Protein AF-A0A943FYH5-F1 (afdb_monomer)

Secondary structure (DSSP, 8-state):
---PPP--TT-HHHHHHHHBPPPPHHHHHHHHHHHHH--TT--HHHHHHHHTB-SS---S-HHHHHHHHHHHHHHHTTTEEEEEETTTEEEEEESGGG--SEEEEEEE---HHHHHHHHHHHHHHHHHTT--EEEEEE-TTS-SBS--EEEEEETTTHHHHHHHHHHHHHH-GGGGTT----TT--EE-SSTTEEEEE--TTS-HHHHHHHHHHHHHHHHHHHHT--SSS-----TTTHHHHHHHHHHHHHHHHHHTT--BBTTS-B---S-TT--EEEEETTTTEEEEEEEETTEEEEEEE-SSHHHHHHHHHTSSS---S--TTEEEEEE-HHHHHHHHHHHH-TTS------

pLDDT: mean 86.38, std 12.03, range [37.59, 98.56]

Nearest PDB structures (foldseek):
  4rsx-assembly1_A  TM=6.922E-01  e=3.316E-05  Pseudomonas syringae pv. tomato str. DC3000
  4rsw-assembly1_B  TM=6.640E-01  e=1.164E-05  Pseudomonas syringae pv. syringae
  9dk3-assembly1_B  TM=6.701E-01  e=3.495E-05  Streptomyces rochei
  9dk1-assembly1_B  TM=6.985E-01  e=1.050E-04  Streptomyces rochei
  9dk2-assembly1_B  TM=6.302E-01  e=5.050E-04  Streptomyces rochei

Foldseek 3Di:
DAAQDAPDPPCPVVVLVVQFDDWDLVLLLVLLVLLLVDQPPDDLVNSLCVLFPDPADLPDCQVLVVVLVVCCCVPPVVAWDWDDPPQWKIKIFGLQVPADPFWKKKAAQFRNNLLSVLVSLLCVLCSVVSHGWMKMATHSRHDRGRRGIMITGHPVCVVVSLVSSQVSCVVCVVRRPPQDDRSLQGADDPRPRMGMWTDDPPDDSSSLLSVLSNVLSLLLCLLVVQQDSDRPPQDPVCVVVSSVSSSHSSVNSCLLSQTTAGPVRHTRDQPNPQVWDWDAHSNQSWIKTWGADQQGIKIKIAHSDPQSNVQCSNQVNHHDPDDGPRIDIDGDGNVRVVQVVCCVVCVPDRDDDDD

Radius of gyration: 23.04 Å; Cα contacts (8 Å, |Δi|>4): 591; chains: 1; bounding box: 68×45×64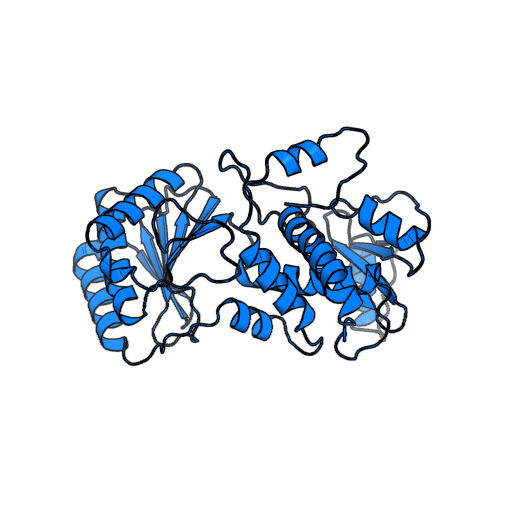 Å

Structure (mmCIF, N/CA/C/O backbone):
data_AF-A0A943FYH5-F1
#
_entry.id   AF-A0A943FYH5-F1
#
loop_
_atom_site.group_PDB
_atom_site.id
_atom_site.type_symbol
_atom_site.label_atom_id
_atom_site.label_alt_id
_atom_site.label_comp_id
_atom_site.label_asym_id
_atom_site.label_entity_id
_atom_site.label_seq_id
_atom_site.pdbx_PDB_ins_code
_atom_site.Cartn_x
_atom_site.Cartn_y
_atom_site.Cartn_z
_atom_site.occupancy
_atom_site.B_iso_or_equiv
_atom_site.auth_seq_id
_atom_site.auth_comp_id
_atom_site.auth_asym_id
_atom_site.auth_atom_id
_atom_site.pdbx_PDB_model_num
ATOM 1 N N . MET A 1 1 ? -9.337 -8.030 -14.926 1.00 51.09 1 MET A N 1
ATOM 2 C CA . MET A 1 1 ? -7.936 -7.756 -14.559 1.00 51.09 1 MET A CA 1
ATOM 3 C C . MET A 1 1 ? -7.023 -8.301 -15.637 1.00 51.09 1 MET A C 1
ATOM 5 O O . MET A 1 1 ? -6.878 -9.515 -15.767 1.00 51.09 1 MET A O 1
ATOM 9 N N . GLU A 1 2 ? -6.465 -7.399 -16.430 1.00 55.25 2 GLU A N 1
ATOM 10 C CA . GLU A 1 2 ? -5.388 -7.725 -17.353 1.00 55.25 2 GLU A CA 1
ATOM 11 C C . GLU A 1 2 ? -4.072 -7.622 -16.581 1.00 55.25 2 GLU A C 1
ATOM 13 O O . GLU A 1 2 ? -3.813 -6.649 -15.887 1.00 55.25 2 GLU A O 1
ATOM 18 N N . ILE A 1 3 ? -3.286 -8.688 -16.613 1.00 59.47 3 ILE A N 1
ATOM 19 C CA . ILE A 1 3 ? -1.941 -8.770 -16.046 1.00 59.47 3 ILE A CA 1
ATOM 20 C C . ILE A 1 3 ? -1.068 -9.240 -17.210 1.00 59.47 3 ILE A C 1
ATOM 22 O O . ILE A 1 3 ? -1.532 -10.069 -18.006 1.00 59.47 3 ILE A O 1
ATOM 26 N N . PHE A 1 4 ? 0.165 -8.738 -17.338 1.00 63.22 4 PHE A N 1
ATOM 27 C CA . PHE A 1 4 ? 1.054 -9.178 -18.413 1.00 63.22 4 PHE A CA 1
ATOM 28 C C . PHE A 1 4 ? 1.180 -10.698 -18.381 1.00 63.22 4 PHE A C 1
ATOM 30 O O . PHE A 1 4 ? 1.564 -11.278 -17.362 1.00 63.22 4 PHE A O 1
ATOM 37 N N . ARG A 1 5 ? 0.812 -11.348 -19.487 1.00 54.81 5 ARG A N 1
ATOM 38 C CA . ARG A 1 5 ? 0.916 -12.800 -19.608 1.00 54.81 5 ARG A CA 1
ATOM 39 C C . ARG A 1 5 ? 2.387 -13.163 -19.729 1.00 54.81 5 ARG A C 1
ATOM 41 O O . ARG A 1 5 ? 3.088 -12.616 -20.572 1.00 54.81 5 ARG A O 1
ATOM 48 N N . MET A 1 6 ? 2.840 -14.112 -18.915 1.00 49.19 6 MET A N 1
ATOM 49 C CA . MET A 1 6 ? 4.110 -14.770 -19.194 1.00 49.19 6 MET A CA 1
ATOM 50 C C . MET A 1 6 ? 3.890 -15.930 -20.154 1.00 49.19 6 MET A C 1
ATOM 52 O O . MET A 1 6 ? 3.104 -16.843 -19.868 1.00 49.19 6 MET A O 1
ATOM 56 N N . ASP A 1 7 ? 4.727 -15.990 -21.179 1.00 44.25 7 ASP A N 1
ATOM 57 C CA . ASP A 1 7 ? 5.070 -17.249 -21.830 1.00 44.25 7 ASP A CA 1
ATOM 58 C C . ASP A 1 7 ? 6.044 -18.019 -20.926 1.00 44.25 7 ASP A C 1
ATOM 60 O O . ASP A 1 7 ? 7.258 -18.031 -21.128 1.00 44.25 7 ASP A O 1
ATOM 64 N N . THR A 1 8 ? 5.520 -18.644 -19.865 1.00 42.22 8 THR A N 1
ATOM 65 C CA . THR A 1 8 ? 6.298 -19.642 -19.114 1.00 42.22 8 THR A CA 1
ATOM 66 C C . THR A 1 8 ? 6.115 -21.022 -19.744 1.00 42.22 8 THR A C 1
ATOM 68 O O . THR A 1 8 ? 4.971 -21.442 -19.926 1.00 42.22 8 THR A O 1
ATOM 71 N N . PRO A 1 9 ? 7.197 -21.791 -19.978 1.00 37.59 9 PRO A N 1
ATOM 72 C CA . PRO A 1 9 ? 7.109 -23.159 -20.498 1.00 37.59 9 PRO A CA 1
ATOM 73 C C . PRO A 1 9 ? 6.256 -24.122 -19.649 1.00 37.59 9 PRO A C 1
ATOM 75 O O . PRO A 1 9 ? 5.825 -25.149 -20.156 1.00 37.59 9 PRO A O 1
ATOM 78 N N . ASN A 1 10 ? 5.989 -23.792 -18.374 1.00 39.59 10 ASN A N 1
ATOM 79 C CA . ASN A 1 10 ? 5.358 -24.696 -17.403 1.00 39.59 10 ASN A CA 1
ATOM 80 C C . ASN A 1 10 ? 3.991 -24.223 -16.855 1.00 39.59 10 ASN A C 1
ATOM 82 O O . ASN A 1 10 ? 3.436 -24.878 -15.978 1.00 39.59 10 ASN A O 1
ATOM 86 N N . GLY A 1 11 ? 3.428 -23.098 -17.317 1.00 50.72 11 GLY A N 1
ATOM 87 C CA . GLY A 1 11 ? 2.060 -22.660 -16.966 1.00 50.72 11 GLY A CA 1
ATOM 88 C C . GLY A 1 11 ? 1.797 -22.234 -15.505 1.00 50.72 11 GLY A C 1
ATOM 89 O O . GLY A 1 11 ? 0.727 -21.701 -15.211 1.00 50.72 11 GLY A O 1
ATOM 90 N N . THR A 1 12 ? 2.751 -22.402 -14.585 1.00 52.38 12 THR A N 1
ATOM 91 C CA . THR A 1 12 ? 2.588 -22.147 -13.139 1.00 52.38 12 THR A CA 1
ATOM 92 C C . THR A 1 12 ? 2.275 -20.681 -12.808 1.00 52.38 12 THR A C 1
ATOM 94 O O . THR A 1 12 ? 1.451 -20.406 -11.939 1.00 52.38 12 THR A O 1
ATOM 97 N N . PHE A 1 13 ? 2.870 -19.729 -13.535 1.00 58.06 13 PHE A N 1
ATOM 98 C CA . PHE A 1 13 ? 2.625 -18.292 -13.337 1.00 58.06 13 PHE A CA 1
ATOM 99 C C . PHE A 1 13 ? 1.227 -17.860 -13.794 1.00 58.06 13 PHE A C 1
ATOM 101 O O . PHE A 1 13 ? 0.558 -17.084 -13.115 1.00 58.06 13 PHE A O 1
ATOM 108 N N . ASN A 1 14 ? 0.744 -18.430 -14.900 1.00 61.03 14 ASN A N 1
ATOM 109 C CA . ASN A 1 14 ? -0.611 -18.178 -15.391 1.00 61.03 14 ASN A CA 1
ATOM 110 C C . ASN A 1 14 ? -1.674 -18.712 -14.414 1.00 61.03 14 ASN A C 1
ATOM 112 O O . ASN A 1 14 ? -2.753 -18.130 -14.303 1.00 61.03 14 ASN A O 1
ATOM 116 N N . ASN A 1 15 ? -1.362 -19.767 -13.654 1.00 62.25 15 ASN A N 1
ATOM 117 C CA . ASN A 1 15 ? -2.221 -20.243 -12.569 1.00 62.25 15 ASN A CA 1
ATOM 118 C C . ASN A 1 15 ? -2.217 -19.286 -11.370 1.00 62.25 15 ASN A C 1
ATOM 120 O O . ASN A 1 15 ? -3.290 -18.975 -10.860 1.00 62.25 15 ASN A O 1
ATOM 124 N N . ALA A 1 16 ? -1.057 -18.756 -10.971 1.00 63.38 16 ALA A N 1
ATOM 125 C CA . ALA A 1 16 ? -0.972 -17.783 -9.881 1.00 63.38 16 ALA A CA 1
ATOM 126 C C . ALA A 1 16 ? -1.776 -16.501 -10.180 1.00 63.38 16 ALA A C 1
ATOM 128 O O . ALA A 1 16 ? -2.531 -16.048 -9.327 1.00 63.38 16 ALA A O 1
ATOM 129 N N . ILE A 1 17 ? -1.728 -15.994 -11.419 1.00 69.06 17 ILE A N 1
ATOM 130 C CA . ILE A 1 17 ? -2.555 -14.858 -11.872 1.00 69.06 17 ILE A CA 1
ATOM 131 C C . ILE A 1 17 ? -4.057 -15.175 -11.776 1.00 69.06 17 ILE A C 1
ATOM 133 O O . ILE A 1 17 ? -4.852 -14.344 -11.345 1.00 69.06 17 ILE A O 1
ATOM 137 N N . ARG A 1 18 ? -4.473 -16.394 -12.148 1.00 74.44 18 ARG A N 1
ATOM 138 C CA . ARG A 1 18 ? -5.881 -16.830 -12.046 1.00 74.44 18 ARG A CA 1
ATOM 139 C C . ARG A 1 18 ? -6.354 -16.993 -10.603 1.00 74.44 18 ARG A C 1
ATOM 141 O O . ARG A 1 18 ? -7.561 -16.913 -10.351 1.00 74.44 18 ARG A O 1
ATOM 148 N N . MET A 1 19 ? -5.427 -17.249 -9.687 1.00 79.06 19 MET A N 1
ATOM 149 C CA . MET A 1 19 ? -5.689 -17.357 -8.257 1.00 79.06 19 MET A CA 1
ATOM 150 C C . MET A 1 19 ? -5.765 -15.994 -7.575 1.00 79.06 19 MET A C 1
ATOM 152 O O . MET A 1 19 ? -6.320 -15.937 -6.486 1.00 79.06 19 MET A O 1
ATOM 156 N N . THR A 1 20 ? -5.290 -14.913 -8.197 1.00 85.38 20 THR A N 1
ATOM 157 C CA . THR A 1 20 ? -5.363 -13.560 -7.637 1.00 85.38 20 THR A CA 1
ATOM 158 C C . THR A 1 20 ? -6.806 -13.109 -7.437 1.00 85.38 20 THR A C 1
ATOM 160 O O . THR A 1 20 ? -7.668 -13.270 -8.311 1.00 85.38 20 THR A O 1
ATOM 163 N N . LYS A 1 21 ? -7.074 -12.548 -6.260 1.00 89.19 21 LYS A N 1
ATOM 164 C CA . LYS A 1 21 ? -8.333 -11.887 -5.938 1.00 89.19 21 LYS A CA 1
ATOM 165 C C . LYS A 1 21 ? -8.501 -10.659 -6.849 1.00 89.19 21 LYS A C 1
ATOM 167 O O . LYS A 1 21 ? -7.537 -9.924 -7.054 1.00 89.19 21 LYS A O 1
ATOM 172 N N . PRO A 1 22 ? -9.686 -10.438 -7.444 1.00 87.31 22 PRO A N 1
ATOM 173 C CA . PRO A 1 22 ? -9.915 -9.265 -8.280 1.00 87.31 22 PRO A CA 1
ATOM 174 C C . PRO A 1 22 ? -9.670 -7.958 -7.519 1.00 87.31 22 PRO A C 1
ATOM 176 O O . PRO A 1 22 ? -9.990 -7.865 -6.337 1.00 87.31 22 PRO A O 1
ATOM 179 N N . ILE A 1 23 ? -9.130 -6.961 -8.217 1.00 88.56 23 ILE A N 1
ATOM 180 C CA . ILE A 1 23 ? -8.949 -5.593 -7.725 1.00 88.56 23 ILE A CA 1
ATOM 181 C C . ILE A 1 23 ? -10.038 -4.735 -8.362 1.00 88.56 23 ILE A C 1
ATOM 183 O O . ILE A 1 23 ? -10.421 -4.981 -9.505 1.00 88.56 23 ILE A O 1
ATOM 187 N N . ASP A 1 24 ? -10.519 -3.745 -7.622 1.00 88.31 24 ASP A N 1
ATOM 188 C CA . ASP A 1 24 ? -11.432 -2.729 -8.132 1.00 88.31 24 ASP A CA 1
ATOM 189 C C . ASP A 1 24 ? -10.763 -1.916 -9.257 1.00 88.31 24 ASP A C 1
ATOM 191 O O . ASP A 1 24 ? -9.760 -1.230 -9.040 1.00 88.31 24 ASP A O 1
ATOM 195 N N . ASP A 1 25 ? -11.323 -1.985 -10.468 1.00 86.38 25 ASP A N 1
ATOM 196 C CA . ASP A 1 25 ? -10.796 -1.285 -11.645 1.00 86.38 25 ASP A CA 1
ATOM 197 C C . ASP A 1 25 ? -10.755 0.242 -11.445 1.00 86.38 25 ASP A C 1
ATOM 199 O O . ASP A 1 25 ? -9.908 0.916 -12.039 1.00 86.38 25 ASP A O 1
ATOM 203 N N . SER A 1 26 ? -11.618 0.802 -10.588 1.00 89.88 26 SER A N 1
ATOM 204 C CA . SER A 1 26 ? -11.615 2.236 -10.281 1.00 89.88 26 SER A CA 1
ATOM 205 C C . SER A 1 26 ? -10.367 2.664 -9.504 1.00 89.88 26 SER A C 1
ATOM 207 O O . SER A 1 26 ? -9.867 3.767 -9.727 1.00 89.88 26 SER A O 1
ATOM 209 N N . LEU A 1 27 ? -9.816 1.793 -8.649 1.00 90.62 27 LEU A N 1
ATOM 210 C CA . LEU A 1 27 ? -8.548 2.048 -7.962 1.00 90.62 27 LEU A CA 1
ATOM 211 C C . LEU A 1 27 ? -7.374 2.006 -8.934 1.00 90.62 27 LEU A C 1
ATOM 213 O O . LEU A 1 27 ? -6.481 2.846 -8.863 1.00 90.62 27 LEU A O 1
ATOM 217 N N . ILE A 1 28 ? -7.385 1.044 -9.861 1.00 91.44 28 ILE A N 1
ATOM 218 C CA . ILE A 1 28 ? -6.343 0.934 -10.885 1.00 91.44 28 ILE A CA 1
ATOM 219 C C . ILE A 1 28 ? -6.357 2.161 -11.796 1.00 91.44 28 ILE A C 1
ATOM 221 O O . ILE A 1 28 ? -5.296 2.683 -12.132 1.00 91.44 28 ILE A O 1
ATOM 225 N N . LEU A 1 29 ? -7.542 2.660 -12.155 1.00 89.81 29 LEU A N 1
ATOM 226 C CA . LEU A 1 29 ? -7.669 3.881 -12.944 1.00 89.81 29 LEU A CA 1
ATOM 227 C C . LEU A 1 29 ? -7.138 5.110 -12.195 1.00 89.81 29 LEU A C 1
ATOM 229 O O . LEU A 1 29 ? -6.400 5.892 -12.786 1.00 89.81 29 LEU A O 1
ATOM 233 N N . GLN A 1 30 ? -7.458 5.259 -10.907 1.00 90.94 30 GLN A N 1
ATOM 234 C CA . GLN A 1 30 ? -6.922 6.349 -10.083 1.00 90.94 30 GLN A CA 1
ATOM 235 C C . GLN A 1 30 ? -5.393 6.275 -9.967 1.00 90.94 30 GLN A C 1
ATOM 237 O O . GLN A 1 30 ? -4.715 7.289 -10.108 1.00 90.94 30 GLN A O 1
ATOM 242 N N . ALA A 1 31 ? -4.835 5.075 -9.789 1.00 92.12 31 ALA A N 1
ATOM 243 C CA . ALA A 1 31 ? -3.389 4.876 -9.756 1.00 92.12 31 ALA A CA 1
ATOM 244 C C . ALA A 1 31 ? -2.728 5.175 -11.109 1.00 92.12 31 ALA A C 1
ATOM 246 O O . ALA A 1 31 ? -1.635 5.733 -11.144 1.00 92.12 31 ALA A O 1
ATOM 247 N N . ALA A 1 32 ? -3.394 4.854 -12.222 1.00 90.62 32 ALA A N 1
ATOM 248 C CA . ALA A 1 32 ? -2.931 5.200 -13.563 1.00 90.62 32 ALA A CA 1
ATOM 249 C C . ALA A 1 32 ? -2.940 6.716 -13.802 1.00 90.62 32 ALA A C 1
ATOM 251 O O . ALA A 1 32 ? -1.982 7.252 -14.351 1.00 90.62 32 ALA A O 1
ATOM 252 N N . GLN A 1 33 ? -3.997 7.409 -13.368 1.00 89.00 33 GLN A N 1
ATOM 253 C CA . GLN A 1 33 ? -4.079 8.871 -13.423 1.00 89.00 33 GLN A CA 1
ATOM 254 C C . GLN A 1 33 ? -2.948 9.505 -12.615 1.00 89.00 33 GLN A C 1
ATOM 256 O O . GLN A 1 33 ? -2.182 10.289 -13.167 1.00 89.00 33 GLN A O 1
ATOM 261 N N . LEU A 1 34 ? -2.771 9.070 -11.366 1.00 88.94 34 LEU A N 1
ATOM 262 C CA . LEU A 1 34 ? -1.688 9.538 -10.508 1.00 88.94 34 LEU A CA 1
ATOM 263 C C . LEU A 1 34 ? -0.305 9.264 -11.119 1.00 88.94 34 LEU A C 1
ATOM 265 O O . LEU A 1 34 ? 0.576 10.113 -11.050 1.00 88.94 34 LEU A O 1
ATOM 269 N N . ALA A 1 35 ? -0.110 8.106 -11.757 1.00 88.69 35 ALA A N 1
ATOM 270 C CA . ALA A 1 35 ? 1.140 7.775 -12.437 1.00 88.69 35 ALA A CA 1
ATOM 271 C C . ALA A 1 35 ? 1.414 8.671 -13.657 1.00 88.69 35 ALA A C 1
ATOM 273 O O . ALA A 1 35 ? 2.570 8.972 -13.924 1.00 88.69 35 ALA A O 1
ATOM 274 N N . PHE A 1 36 ? 0.391 9.106 -14.398 1.00 84.81 36 PHE A N 1
ATOM 275 C CA . PHE A 1 36 ? 0.570 10.050 -15.509 1.00 84.81 36 PHE A CA 1
ATOM 276 C C . PHE A 1 36 ? 0.732 11.501 -15.049 1.00 84.81 36 PHE A C 1
ATOM 278 O O . PHE A 1 36 ? 1.409 12.281 -15.716 1.00 84.81 36 PHE A O 1
ATOM 285 N N . GLU A 1 37 ? 0.137 11.859 -13.914 1.00 81.50 37 GLU A N 1
ATOM 286 C CA . GLU A 1 37 ? 0.328 13.155 -13.256 1.00 81.50 37 GLU A CA 1
ATOM 287 C C . GLU A 1 37 ? 1.659 13.236 -12.492 1.00 81.50 37 GLU A C 1
ATOM 289 O O . GLU A 1 37 ? 2.090 14.330 -12.120 1.00 81.50 37 GLU A O 1
ATOM 294 N N . TYR A 1 38 ? 2.333 12.097 -12.288 1.00 73.75 38 TYR A N 1
ATOM 295 C CA . TYR A 1 38 ? 3.634 12.017 -11.640 1.00 73.75 38 TYR A CA 1
ATOM 296 C C . TYR A 1 38 ? 4.675 12.828 -12.420 1.00 73.75 38 TYR A C 1
ATOM 298 O O . TYR A 1 38 ? 5.211 12.407 -13.446 1.00 73.75 38 TYR A O 1
ATOM 306 N N . ASN A 1 39 ? 4.993 14.009 -11.895 1.00 66.44 39 ASN A N 1
ATOM 307 C CA . ASN A 1 39 ? 6.211 14.718 -12.245 1.00 66.44 39 ASN A CA 1
ATOM 308 C C . ASN A 1 39 ? 7.417 13.967 -11.651 1.00 66.44 39 ASN A C 1
ATOM 310 O O . ASN A 1 39 ? 7.412 13.590 -10.484 1.00 66.44 39 ASN A O 1
ATOM 314 N N . ILE A 1 40 ? 8.473 13.790 -12.437 1.00 63.56 40 ILE A N 1
ATOM 315 C CA . ILE A 1 40 ? 9.739 13.171 -12.018 1.00 63.56 40 ILE A CA 1
ATOM 316 C C . ILE A 1 40 ? 10.426 13.893 -10.845 1.00 63.56 40 ILE A C 1
ATOM 318 O O . ILE A 1 40 ? 11.272 13.301 -10.177 1.00 63.56 40 ILE A O 1
ATOM 322 N N . ASP A 1 41 ? 10.026 15.137 -10.573 1.00 61.22 41 ASP A N 1
ATOM 323 C CA . ASP A 1 41 ? 10.463 15.913 -9.410 1.00 61.22 41 ASP A CA 1
ATOM 324 C C . ASP A 1 41 ? 9.715 15.562 -8.110 1.00 61.22 41 ASP A C 1
ATOM 326 O O . ASP A 1 41 ? 10.138 15.997 -7.039 1.00 61.22 41 ASP A O 1
ATOM 330 N N . PHE A 1 42 ? 8.612 14.801 -8.162 1.00 65.94 42 PHE A N 1
ATOM 331 C CA . PHE A 1 42 ? 7.950 14.330 -6.945 1.00 65.94 42 PHE A CA 1
ATOM 332 C C . PHE A 1 42 ? 8.830 13.286 -6.265 1.00 65.94 42 PHE A C 1
ATOM 334 O O . PHE A 1 42 ? 9.022 12.169 -6.768 1.00 65.94 42 PHE A O 1
ATOM 341 N N . ASP A 1 43 ? 9.331 13.631 -5.082 1.00 79.38 43 ASP A N 1
ATOM 342 C CA . ASP A 1 43 ? 9.884 12.631 -4.188 1.00 79.38 43 ASP A CA 1
ATOM 343 C C . ASP A 1 43 ? 8.800 11.629 -3.747 1.00 79.38 43 ASP A C 1
ATOM 345 O O . ASP A 1 43 ? 7.588 11.842 -3.869 1.00 79.38 43 ASP A O 1
ATOM 349 N N . LEU A 1 44 ? 9.260 10.472 -3.276 1.00 83.69 44 LEU A N 1
ATOM 350 C CA . LEU A 1 44 ? 8.385 9.359 -2.922 1.00 83.69 44 LEU A CA 1
ATOM 351 C C . LEU A 1 44 ? 7.451 9.696 -1.747 1.00 83.69 44 LEU A C 1
ATOM 353 O O . LEU A 1 44 ? 6.364 9.123 -1.662 1.00 83.69 44 LEU A O 1
ATOM 357 N N . ASP A 1 45 ? 7.869 10.595 -0.855 1.00 83.94 45 ASP A N 1
ATOM 358 C CA . ASP A 1 45 ? 7.085 10.987 0.314 1.00 83.94 45 ASP A CA 1
ATOM 359 C C . ASP A 1 45 ? 5.906 11.870 -0.106 1.00 83.94 45 ASP A C 1
ATOM 361 O O . ASP A 1 45 ? 4.772 11.577 0.262 1.00 83.94 45 ASP A O 1
ATOM 365 N N . THR A 1 46 ? 6.120 12.832 -1.003 1.00 85.38 46 THR A N 1
ATOM 366 C CA . THR A 1 46 ? 5.041 13.668 -1.546 1.00 85.38 46 THR A CA 1
ATOM 367 C C . THR A 1 46 ? 3.997 12.824 -2.285 1.00 85.38 46 THR A C 1
ATOM 369 O O . THR A 1 46 ? 2.791 13.023 -2.127 1.00 85.38 46 THR A O 1
ATOM 372 N N . LEU A 1 47 ? 4.439 11.826 -3.062 1.00 88.06 47 LEU A N 1
ATOM 373 C CA . LEU A 1 47 ? 3.522 10.901 -3.732 1.00 88.06 47 LEU A CA 1
ATOM 374 C C . LEU A 1 47 ? 2.723 10.056 -2.728 1.00 88.06 47 LEU A C 1
ATOM 376 O O . LEU A 1 47 ? 1.529 9.816 -2.919 1.00 88.06 47 LEU A O 1
ATOM 380 N N . ARG A 1 48 ? 3.375 9.594 -1.656 1.00 88.12 48 ARG A N 1
ATOM 381 C CA . ARG A 1 48 ? 2.711 8.867 -0.569 1.00 88.12 48 ARG A CA 1
ATOM 382 C C . ARG A 1 48 ? 1.650 9.740 0.097 1.00 88.12 48 ARG A C 1
ATOM 384 O O . ARG A 1 48 ? 0.554 9.244 0.347 1.00 88.12 48 ARG A O 1
ATOM 391 N N . ASP A 1 49 ? 1.942 11.003 0.354 1.00 87.62 49 ASP A N 1
ATOM 392 C CA . ASP A 1 49 ? 1.004 11.900 1.026 1.00 87.62 49 ASP A CA 1
ATOM 393 C C . ASP A 1 49 ? -0.235 12.166 0.149 1.00 87.62 49 ASP A C 1
ATOM 395 O O . ASP A 1 49 ? -1.357 12.163 0.656 1.00 87.62 49 ASP A O 1
ATOM 399 N N . GLU A 1 50 ? -0.084 12.244 -1.181 1.00 88.50 50 GLU A N 1
ATOM 400 C CA . GLU A 1 50 ? -1.229 12.280 -2.108 1.00 88.50 50 GLU A CA 1
ATOM 401 C C . GLU A 1 50 ? -2.044 10.968 -2.098 1.00 88.50 50 GLU A C 1
ATOM 403 O O . GLU A 1 50 ? -3.276 11.007 -2.103 1.00 88.50 50 GLU A O 1
ATOM 408 N N . ILE A 1 51 ? -1.399 9.798 -1.991 1.00 91.56 51 ILE A N 1
ATOM 409 C CA . ILE A 1 51 ? -2.084 8.490 -1.868 1.00 91.56 51 ILE A CA 1
ATOM 410 C C . ILE A 1 51 ? -2.929 8.396 -0.583 1.00 91.56 51 ILE A C 1
ATOM 412 O O . ILE A 1 51 ? -3.964 7.713 -0.563 1.00 91.56 51 ILE A O 1
ATOM 416 N N . TYR A 1 52 ? -2.492 9.049 0.496 1.00 91.19 52 TYR A N 1
ATOM 417 C CA . TYR A 1 52 ? -3.164 9.039 1.802 1.00 91.19 52 TYR A CA 1
ATOM 418 C C . TYR A 1 52 ? -3.914 10.328 2.125 1.00 91.19 52 TYR A C 1
ATOM 420 O O . TYR A 1 52 ? -4.396 10.488 3.252 1.00 91.19 52 TYR A O 1
ATOM 428 N N . LYS A 1 53 ? -4.071 11.214 1.145 1.00 89.88 53 LYS A N 1
ATOM 429 C CA . LYS A 1 53 ? -4.694 12.516 1.329 1.00 89.88 53 LYS A CA 1
ATOM 430 C C . LYS A 1 53 ? -6.096 12.391 1.907 1.00 89.88 53 LYS A C 1
ATOM 432 O O . LYS A 1 53 ? -6.952 11.671 1.398 1.00 89.88 53 LYS A O 1
ATOM 437 N N . THR A 1 54 ? -6.324 13.123 2.987 1.00 91.00 54 THR A N 1
ATOM 438 C CA . THR A 1 54 ? -7.625 13.227 3.650 1.00 91.00 54 THR A CA 1
ATOM 439 C C . THR A 1 54 ? -8.399 14.442 3.154 1.00 91.00 54 THR A C 1
ATOM 441 O O . THR A 1 54 ? -7.832 15.516 2.943 1.00 91.00 54 THR A O 1
ATOM 444 N N . LYS A 1 55 ? -9.723 14.310 3.055 1.00 91.44 55 LYS A N 1
ATOM 445 C CA . LYS A 1 55 ? -10.647 15.445 2.895 1.00 91.44 55 LYS A CA 1
ATOM 446 C C . LYS A 1 55 ? -11.061 16.074 4.228 1.00 91.44 55 LYS A C 1
ATOM 448 O O . LYS A 1 55 ? -11.641 17.157 4.245 1.00 91.44 55 LYS A O 1
ATOM 453 N N . TYR A 1 56 ? -10.862 15.363 5.337 1.00 90.75 56 TYR A N 1
ATOM 454 C CA . TYR A 1 56 ? -11.235 15.830 6.668 1.00 90.75 56 TYR A CA 1
ATOM 455 C C . TYR A 1 56 ? -10.116 16.633 7.317 1.00 90.75 56 TYR A C 1
ATOM 457 O O . TYR A 1 56 ? -8.956 16.235 7.266 1.00 90.75 56 TYR A O 1
ATOM 465 N N . ASP A 1 57 ? -10.508 17.703 8.003 1.00 84.12 57 ASP A N 1
ATOM 466 C CA . ASP A 1 57 ? -9.638 18.433 8.918 1.00 84.12 57 ASP A CA 1
ATOM 467 C C . ASP A 1 57 ? -9.407 17.628 10.209 1.00 84.12 57 ASP A C 1
ATOM 469 O O . ASP A 1 57 ? -10.355 17.101 10.806 1.00 84.12 57 ASP A O 1
ATOM 473 N N . PHE A 1 58 ? -8.147 17.538 10.632 1.00 81.31 58 PHE A N 1
ATOM 474 C CA . PHE A 1 58 ? -7.688 16.782 11.799 1.00 81.31 58 PHE A CA 1
ATOM 475 C C . PHE A 1 58 ? -7.344 17.714 12.970 1.00 81.31 58 PHE A C 1
ATOM 477 O O . PHE A 1 58 ? -6.307 17.593 13.612 1.00 81.31 58 PHE A O 1
ATOM 484 N N . SER A 1 59 ? -8.212 18.684 13.248 1.00 80.69 59 SER A N 1
ATOM 485 C CA . SER A 1 59 ? -7.999 19.669 14.310 1.00 80.69 59 SER A CA 1
ATOM 486 C C . SER A 1 59 ? -8.888 19.414 15.533 1.00 80.69 59 SER A C 1
ATOM 488 O O . SER A 1 59 ? -9.991 18.867 15.428 1.00 80.69 59 SER A O 1
ATOM 490 N N . ASN A 1 60 ? -8.440 19.881 16.705 1.00 83.56 60 ASN A N 1
ATOM 491 C CA . ASN A 1 60 ? -9.222 19.931 17.950 1.00 83.56 60 ASN A CA 1
ATOM 492 C C . ASN A 1 60 ? -9.655 18.558 18.504 1.00 83.56 60 ASN A C 1
ATOM 494 O O . ASN A 1 60 ? -10.785 18.389 18.976 1.00 83.56 60 ASN A O 1
ATOM 498 N N . LEU A 1 61 ? -8.774 17.560 18.439 1.00 88.88 61 LEU A N 1
ATOM 499 C CA . LEU A 1 61 ? -9.058 16.188 18.882 1.00 88.88 61 LEU A CA 1
ATOM 500 C C . LEU A 1 61 ? -8.340 15.808 20.190 1.00 88.88 61 LEU A C 1
ATOM 502 O O . LEU A 1 61 ? -8.576 14.717 20.717 1.00 88.88 61 LEU A O 1
ATOM 506 N N . GLU A 1 62 ? -7.512 16.694 20.750 1.00 91.25 62 GLU A N 1
ATOM 507 C CA . GLU A 1 62 ? -6.603 16.434 21.877 1.00 91.25 62 GLU A CA 1
ATOM 508 C C . GLU A 1 62 ? -7.374 15.963 23.107 1.00 91.25 62 GLU A C 1
ATOM 510 O O . GLU A 1 62 ? -6.990 15.009 23.783 1.00 91.25 62 GLU A O 1
ATOM 515 N N . ARG A 1 63 ? -8.519 16.602 23.368 1.00 92.38 63 ARG A N 1
ATOM 516 C CA . ARG A 1 63 ? -9.401 16.221 24.469 1.00 92.38 63 ARG A CA 1
ATOM 517 C C . ARG A 1 63 ? -9.919 14.793 24.298 1.00 92.38 63 ARG A C 1
ATOM 519 O O . ARG A 1 63 ? -9.843 14.011 25.237 1.00 92.38 63 ARG A O 1
ATOM 526 N N . SER A 1 64 ? -10.412 14.449 23.107 1.00 92.50 64 SER A N 1
ATOM 527 C CA . SER A 1 64 ? -10.928 13.101 22.834 1.00 92.50 64 SER A CA 1
ATOM 528 C C . SER A 1 64 ? -9.832 12.031 22.879 1.00 92.50 64 SER A C 1
ATOM 530 O O . SER A 1 64 ? -10.091 10.916 23.328 1.00 92.50 64 SER A O 1
ATOM 532 N N . GLN A 1 65 ? -8.602 12.383 22.492 1.00 93.88 65 GLN A N 1
ATOM 533 C CA . GLN A 1 65 ? -7.438 11.511 22.621 1.00 93.88 65 GLN A CA 1
ATOM 534 C C . GLN A 1 65 ? -7.108 11.245 24.094 1.00 93.88 65 GLN A C 1
ATOM 536 O O . GLN A 1 65 ? -6.970 10.091 24.494 1.00 93.88 65 GLN A O 1
ATOM 541 N N . LEU A 1 66 ? -7.022 12.297 24.915 1.00 94.50 66 LEU A N 1
ATOM 542 C CA . LEU A 1 66 ? -6.745 12.173 26.349 1.00 94.50 66 LEU A CA 1
ATOM 543 C C . LEU A 1 66 ? -7.833 11.369 27.072 1.00 94.50 66 LEU A C 1
ATOM 545 O O . LEU A 1 66 ? -7.518 10.522 27.906 1.00 94.50 66 LEU A O 1
ATOM 549 N N . GLU A 1 67 ? -9.102 11.607 26.737 1.00 96.00 67 GLU A N 1
ATOM 550 C CA . GLU A 1 67 ? -10.233 10.849 27.279 1.00 96.00 67 GLU A CA 1
ATOM 551 C C . GLU A 1 67 ? -10.131 9.358 26.913 1.00 96.00 67 GLU A C 1
ATOM 553 O O . GLU A 1 67 ? -10.279 8.509 27.796 1.00 96.00 67 GLU A O 1
ATOM 558 N N . LEU A 1 68 ? -9.807 9.024 25.655 1.00 96.81 68 LEU A N 1
ATOM 559 C CA . LEU A 1 68 ? -9.558 7.638 25.248 1.00 96.81 68 LEU A CA 1
ATOM 560 C C . LEU A 1 68 ? -8.425 7.021 26.073 1.00 96.81 68 LEU A C 1
ATOM 562 O O . LEU A 1 68 ? -8.621 5.970 26.677 1.00 96.81 68 LEU A O 1
ATOM 566 N N . GLU A 1 69 ? -7.259 7.664 26.136 1.00 95.44 69 GLU A N 1
ATOM 567 C CA . GLU A 1 69 ? -6.089 7.117 26.833 1.00 95.44 69 GLU A CA 1
ATOM 568 C C . GLU A 1 69 ? -6.358 6.872 28.326 1.00 95.44 69 GLU A C 1
ATOM 570 O O . GLU A 1 69 ? -5.954 5.839 28.868 1.00 95.44 69 GLU A O 1
ATOM 575 N N . GLN A 1 70 ? -7.097 7.768 28.986 1.00 96.56 70 GLN A N 1
ATOM 576 C CA . GLN A 1 70 ? -7.518 7.591 30.378 1.00 96.56 70 GLN A CA 1
ATOM 577 C C . GLN A 1 70 ? -8.457 6.393 30.550 1.00 96.56 70 GLN A C 1
ATOM 579 O O . GLN A 1 70 ? -8.291 5.602 31.486 1.00 96.56 70 GLN A O 1
ATOM 584 N N . VAL A 1 71 ? -9.434 6.225 29.654 1.00 97.25 71 VAL A N 1
ATOM 585 C CA . VAL A 1 71 ? -10.350 5.074 29.674 1.00 97.25 71 VAL A CA 1
ATOM 586 C C . VAL A 1 71 ? -9.585 3.774 29.429 1.00 97.25 71 VAL A C 1
ATOM 588 O O . VAL A 1 71 ? -9.761 2.814 30.181 1.00 97.25 71 VAL A O 1
ATOM 591 N N . LEU A 1 72 ? -8.696 3.754 28.435 1.00 96.56 72 LEU A N 1
ATOM 592 C CA . LEU A 1 72 ? -7.880 2.590 28.105 1.00 96.56 72 LEU A CA 1
ATOM 593 C C . LEU A 1 72 ? -6.994 2.172 29.284 1.00 96.56 72 LEU A C 1
ATOM 595 O O . LEU A 1 72 ? -6.996 1.004 29.673 1.00 96.56 72 LEU A O 1
ATOM 599 N N . GLN A 1 73 ? -6.310 3.127 29.915 1.00 94.56 73 GLN A N 1
ATOM 600 C CA . GLN A 1 73 ? -5.455 2.849 31.066 1.00 94.56 73 GLN A CA 1
ATOM 601 C C . GLN A 1 73 ? -6.252 2.382 32.293 1.00 94.56 73 GLN A C 1
ATOM 603 O O . GLN A 1 73 ? -5.838 1.441 32.969 1.00 94.56 73 GLN A O 1
ATOM 608 N N . SER A 1 74 ? -7.385 3.026 32.591 1.00 95.62 74 SER A N 1
ATOM 609 C CA . SER A 1 74 ? -8.169 2.739 33.802 1.00 95.62 74 SER A CA 1
ATOM 610 C C . SER A 1 74 ? -8.959 1.432 33.727 1.00 95.62 74 SER A C 1
ATOM 612 O O . SER A 1 74 ? -9.077 0.744 34.739 1.00 95.62 74 SER A O 1
ATOM 614 N N . ARG A 1 75 ? -9.494 1.077 32.552 1.00 95.00 75 ARG A N 1
ATOM 615 C CA . ARG A 1 75 ? -10.356 -0.106 32.383 1.00 95.00 75 ARG A CA 1
ATOM 616 C C . ARG A 1 75 ? -9.620 -1.328 31.852 1.00 95.00 75 ARG A C 1
ATOM 618 O O . ARG A 1 75 ? -9.993 -2.446 32.190 1.00 95.00 75 ARG A O 1
ATOM 625 N N . PHE A 1 76 ? -8.590 -1.125 31.032 1.00 95.06 76 PHE A N 1
ATOM 626 C CA . PHE A 1 76 ? -7.932 -2.206 30.296 1.00 95.06 76 PHE A CA 1
ATOM 627 C C . PHE A 1 76 ? -6.426 -2.288 30.543 1.00 95.06 76 PHE A C 1
ATOM 629 O O . PHE A 1 76 ? -5.784 -3.170 29.980 1.00 95.06 76 PHE A O 1
ATOM 636 N N . GLY A 1 77 ? -5.846 -1.423 31.383 1.00 88.25 77 GLY A N 1
ATOM 637 C CA . GLY A 1 77 ? -4.392 -1.291 31.542 1.00 88.25 77 GLY A CA 1
ATOM 638 C C . GLY A 1 77 ? -3.644 -2.568 31.949 1.00 88.25 77 GLY A C 1
ATOM 639 O O . GLY A 1 77 ? -2.448 -2.666 31.697 1.00 88.25 77 GLY A O 1
ATOM 640 N N . SER A 1 78 ? -4.318 -3.564 32.536 1.00 89.38 78 SER A N 1
ATOM 641 C CA . SER A 1 78 ? -3.735 -4.888 32.814 1.00 89.38 78 SER A CA 1
ATOM 642 C C . SER A 1 78 ? -3.743 -5.842 31.612 1.00 89.38 78 SER A C 1
ATOM 644 O O . SER A 1 78 ? -2.992 -6.813 31.602 1.00 89.38 78 SER A O 1
ATOM 646 N N . ASN A 1 79 ? -4.602 -5.588 30.624 1.00 91.00 79 ASN A N 1
ATOM 647 C CA . ASN A 1 79 ? -4.895 -6.474 29.493 1.00 91.00 79 ASN A CA 1
ATOM 648 C C . ASN A 1 79 ? -4.317 -5.960 28.168 1.00 91.00 79 ASN A C 1
ATOM 650 O O . ASN A 1 79 ? -4.237 -6.714 27.197 1.00 91.00 79 ASN A O 1
ATOM 654 N N . ILE A 1 80 ? -3.923 -4.686 28.118 1.00 95.56 80 ILE A N 1
ATOM 655 C CA . ILE A 1 80 ? -3.352 -4.052 26.931 1.00 95.56 80 ILE A CA 1
ATOM 656 C C . ILE A 1 80 ? -2.004 -3.417 27.257 1.00 95.56 80 ILE A C 1
ATOM 658 O O . ILE A 1 80 ? -1.772 -2.937 28.364 1.00 95.56 80 ILE A O 1
ATOM 662 N N . LYS A 1 81 ? -1.132 -3.340 26.254 1.00 95.88 81 LYS A N 1
ATOM 663 C CA . LYS A 1 81 ? 0.069 -2.503 26.292 1.00 95.88 81 LYS A CA 1
ATOM 664 C C . LYS A 1 81 ? -0.082 -1.362 25.294 1.00 95.88 81 LYS A C 1
ATOM 666 O O . LYS A 1 81 ? -0.332 -1.609 24.115 1.00 95.88 81 LYS A O 1
ATOM 671 N N . MET A 1 82 ? 0.106 -0.129 25.760 1.00 96.12 82 MET A N 1
ATOM 672 C CA . MET A 1 82 ? 0.119 1.063 24.910 1.00 96.12 82 MET A CA 1
ATOM 673 C C . MET A 1 82 ? 1.547 1.567 24.687 1.00 96.12 82 MET A C 1
ATOM 675 O O . MET A 1 82 ? 2.367 1.527 25.604 1.00 96.12 82 MET A O 1
ATOM 679 N N . GLU A 1 83 ? 1.856 2.041 23.481 1.00 95.75 83 GLU A N 1
ATOM 680 C CA . GLU A 1 83 ? 3.198 2.520 23.119 1.00 95.75 83 GLU A CA 1
ATOM 681 C C . GLU A 1 83 ? 3.115 3.600 22.035 1.00 95.75 83 GLU A C 1
ATOM 683 O O . GLU A 1 83 ? 2.427 3.414 21.035 1.00 95.75 83 GLU A O 1
ATOM 688 N N . ASN A 1 84 ? 3.806 4.728 22.208 1.00 93.56 84 ASN A N 1
ATOM 689 C CA . ASN A 1 84 ? 3.885 5.739 21.152 1.00 93.56 84 ASN A CA 1
ATOM 690 C C . ASN A 1 84 ? 4.808 5.239 20.035 1.00 93.56 84 ASN A C 1
ATOM 692 O O . ASN A 1 84 ? 5.933 4.814 20.297 1.00 93.56 84 ASN A O 1
ATOM 696 N N . GLN A 1 85 ? 4.358 5.343 18.790 1.00 90.50 85 GLN A N 1
ATOM 697 C CA . GLN A 1 85 ? 5.225 5.314 17.622 1.00 90.50 85 GLN A CA 1
ATOM 698 C C . GLN A 1 85 ? 5.463 6.759 17.211 1.00 90.50 85 GLN A C 1
ATOM 700 O O . GLN A 1 85 ? 4.624 7.363 16.546 1.00 90.50 85 GLN A O 1
ATOM 705 N N . HIS A 1 86 ? 6.613 7.279 17.645 1.00 88.00 86 HIS A N 1
ATOM 706 C CA . HIS A 1 86 ? 7.026 8.656 17.393 1.00 88.00 86 HIS A CA 1
ATOM 707 C C . HIS A 1 86 ? 5.936 9.658 17.838 1.00 88.00 86 HIS A C 1
ATOM 709 O O . HIS A 1 86 ? 5.470 9.558 18.978 1.00 88.00 86 HIS A O 1
ATOM 715 N N . GLN A 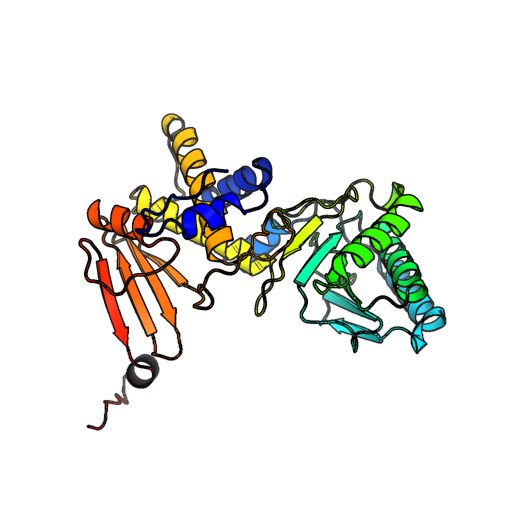1 87 ? 5.570 10.627 16.998 1.00 85.69 87 GLN A N 1
ATOM 716 C CA . GLN A 1 87 ? 4.539 11.639 17.273 1.00 85.69 87 GLN A CA 1
ATOM 717 C C . GLN A 1 87 ? 3.234 11.380 16.501 1.00 85.69 87 GLN A C 1
ATOM 719 O O . GLN A 1 87 ? 2.252 12.092 16.691 1.00 85.69 87 GLN A O 1
ATOM 724 N N . GLU A 1 88 ? 3.207 10.363 15.648 1.00 87.88 88 GLU A N 1
ATOM 725 C CA . GLU A 1 88 ? 2.162 10.155 14.653 1.00 87.88 88 GLU A CA 1
ATOM 726 C C . GLU A 1 88 ? 1.136 9.116 15.107 1.00 87.88 88 GLU A C 1
ATOM 728 O O . GLU A 1 88 ? -0.036 9.226 14.763 1.00 87.88 88 GLU A O 1
ATOM 733 N N . TYR A 1 89 ? 1.543 8.107 15.888 1.00 93.06 89 TYR A N 1
ATOM 734 C CA . TYR A 1 89 ? 0.684 6.964 16.209 1.00 93.06 89 TYR A CA 1
ATOM 735 C C . TYR A 1 89 ? 0.790 6.493 17.658 1.00 93.06 89 TYR A C 1
ATOM 737 O O . TYR A 1 89 ? 1.856 6.512 18.277 1.00 93.06 89 TYR A O 1
ATOM 745 N N . LYS A 1 90 ? -0.315 5.945 18.167 1.00 95.19 90 LYS A N 1
ATOM 746 C CA . LYS A 1 90 ? -0.356 5.153 19.398 1.00 95.19 90 LYS A CA 1
ATOM 747 C C . LYS A 1 90 ? -0.651 3.700 19.071 1.00 95.19 90 LYS A C 1
ATOM 749 O O . LYS A 1 90 ? -1.700 3.391 18.515 1.00 95.19 90 LYS A O 1
ATOM 754 N N . TRP A 1 91 ? 0.242 2.801 19.461 1.00 97.44 91 TRP A N 1
ATOM 755 C CA . TRP A 1 91 ? -0.007 1.366 19.455 1.00 97.44 91 TRP A CA 1
ATOM 756 C C . TRP A 1 91 ? -0.863 0.947 20.640 1.00 97.44 91 TRP A C 1
ATOM 758 O O . TRP A 1 91 ? -0.613 1.364 21.771 1.00 97.44 91 TRP A O 1
ATOM 768 N N . VAL A 1 92 ? -1.781 0.024 20.380 1.00 98.00 92 VAL A N 1
ATOM 769 C CA . VAL A 1 92 ? -2.506 -0.782 21.357 1.00 98.00 92 VAL A CA 1
ATOM 770 C C . VAL A 1 92 ? -2.241 -2.252 21.033 1.00 98.00 92 VAL A C 1
ATOM 772 O O . VAL A 1 92 ? -2.504 -2.725 19.927 1.00 98.00 92 VAL A O 1
ATOM 775 N N . LYS A 1 93 ? -1.662 -2.971 21.993 1.00 97.31 93 LYS A N 1
ATOM 776 C CA . LYS A 1 93 ? -1.202 -4.357 21.852 1.00 97.31 93 LYS A CA 1
ATOM 777 C C . LYS A 1 93 ? -1.979 -5.248 22.816 1.00 97.31 93 LYS A C 1
ATOM 779 O O . LYS A 1 93 ? -1.951 -4.996 24.020 1.00 97.31 93 LYS A O 1
ATOM 784 N N . ILE A 1 94 ? -2.636 -6.280 22.294 1.00 96.81 94 ILE A N 1
ATOM 785 C CA . ILE A 1 94 ? -3.506 -7.194 23.044 1.00 96.81 94 ILE A CA 1
ATOM 786 C C . ILE A 1 94 ? -3.019 -8.622 22.786 1.00 96.81 94 ILE A C 1
ATOM 788 O O . ILE A 1 94 ? -2.953 -9.055 21.639 1.00 96.81 94 ILE A O 1
ATOM 792 N N . ASN A 1 95 ? -2.638 -9.343 23.848 1.00 93.50 95 ASN A N 1
ATOM 793 C CA . ASN A 1 95 ? -2.250 -10.763 23.781 1.00 93.50 95 ASN A CA 1
ATOM 794 C C . ASN A 1 95 ? -1.209 -11.079 22.671 1.00 93.50 95 ASN A C 1
ATOM 796 O O . ASN A 1 95 ? -1.256 -12.107 21.996 1.00 93.50 95 ASN A O 1
ATOM 800 N N . THR A 1 96 ? -0.240 -10.178 22.458 1.00 93.12 96 THR A N 1
ATOM 801 C CA . THR A 1 96 ? 0.716 -10.260 21.333 1.00 93.12 96 THR A CA 1
ATOM 802 C C . THR A 1 96 ? 1.731 -11.393 21.457 1.00 93.12 96 THR A C 1
ATOM 804 O O . THR A 1 96 ? 2.489 -11.642 20.534 1.00 93.12 96 THR A O 1
ATOM 807 N N . ASN A 1 97 ? 1.790 -12.093 22.586 1.00 93.06 97 ASN A N 1
ATOM 808 C CA . ASN A 1 97 ? 2.568 -13.325 22.724 1.00 93.06 97 ASN A CA 1
ATOM 809 C C . ASN A 1 97 ? 1.938 -14.514 21.978 1.00 93.06 97 ASN A C 1
ATOM 811 O O . ASN A 1 97 ? 2.597 -15.539 21.829 1.00 93.06 97 ASN A O 1
ATOM 815 N N . LYS A 1 98 ? 0.681 -14.389 21.534 1.00 93.94 98 LYS A N 1
ATOM 816 C CA . LYS A 1 98 ? -0.034 -15.400 20.746 1.00 93.94 98 LYS A CA 1
ATOM 817 C C . LYS A 1 98 ? -0.258 -14.996 19.289 1.00 93.94 98 LYS A C 1
ATOM 819 O O . LYS A 1 98 ? -0.915 -15.735 18.570 1.00 93.94 98 LYS A O 1
ATOM 824 N N . ILE A 1 99 ? 0.262 -13.843 18.865 1.00 93.94 99 ILE A N 1
ATOM 825 C CA . ILE A 1 99 ? 0.173 -13.434 17.465 1.00 93.94 99 ILE A CA 1
ATOM 826 C C . ILE A 1 99 ? 1.271 -14.138 16.664 1.00 93.94 99 ILE A C 1
ATOM 828 O O . ILE A 1 99 ? 2.447 -14.129 17.042 1.00 93.94 99 ILE A O 1
ATOM 832 N N . GLY A 1 100 ? 0.883 -14.771 15.564 1.00 92.81 100 GLY A N 1
ATOM 833 C CA . GLY A 1 100 ? 1.810 -15.293 14.572 1.00 92.81 100 GLY A CA 1
ATOM 834 C C . GLY A 1 100 ? 2.479 -14.174 13.771 1.00 92.81 100 GLY A C 1
ATOM 835 O O . GLY A 1 100 ? 2.395 -12.984 14.083 1.00 92.81 100 GLY A O 1
ATOM 836 N N . SER A 1 101 ? 3.145 -14.545 12.676 1.00 91.56 101 SER A N 1
ATOM 837 C CA . SER A 1 101 ? 3.582 -13.543 11.702 1.00 91.56 101 SER A CA 1
ATOM 838 C C . SER A 1 101 ? 2.362 -12.813 11.149 1.00 91.56 101 SER A C 1
ATOM 840 O O . SER A 1 101 ? 1.463 -13.465 10.614 1.00 91.56 101 SER A O 1
ATOM 842 N N . ILE A 1 102 ? 2.360 -11.478 11.247 1.00 92.31 102 ILE A N 1
ATOM 843 C CA . ILE A 1 102 ? 1.305 -10.637 10.670 1.00 92.31 102 ILE A CA 1
ATOM 844 C C . ILE A 1 102 ? 1.073 -11.090 9.238 1.00 92.31 102 ILE A C 1
ATOM 846 O O . ILE A 1 102 ? 2.051 -11.182 8.490 1.00 92.31 102 ILE A O 1
ATOM 850 N N . HIS A 1 103 ? -0.184 -11.409 8.913 1.00 90.12 103 HIS A N 1
ATOM 851 C CA . HIS A 1 103 ? -0.686 -11.852 7.618 1.00 90.12 103 HIS A CA 1
ATOM 852 C C . HIS A 1 103 ? -1.355 -10.698 6.847 1.00 90.12 103 HIS A C 1
ATOM 854 O O . HIS A 1 103 ? -1.031 -10.472 5.678 1.00 90.12 103 HIS A O 1
ATOM 860 N N . ASP A 1 104 ? -2.163 -9.889 7.518 1.00 91.50 104 ASP A N 1
ATOM 861 C CA . ASP A 1 104 ? -2.934 -8.831 6.868 1.00 91.50 104 ASP A CA 1
ATOM 862 C C . ASP A 1 104 ? -3.016 -7.586 7.737 1.00 91.50 104 ASP A C 1
ATOM 864 O O . ASP A 1 104 ? -2.815 -7.616 8.961 1.00 91.50 104 ASP A O 1
ATOM 868 N N . ARG A 1 105 ? -3.333 -6.483 7.067 1.00 94.44 105 ARG A N 1
ATOM 869 C CA . ARG A 1 105 ? -3.686 -5.216 7.687 1.00 94.44 105 ARG A CA 1
ATOM 870 C C . ARG A 1 105 ? -5.139 -4.895 7.372 1.00 94.44 105 ARG A C 1
ATOM 872 O O . ARG A 1 105 ? -5.574 -5.059 6.233 1.00 94.44 105 ARG A O 1
ATOM 879 N N . PHE A 1 106 ? -5.862 -4.391 8.361 1.00 97.12 106 PHE A N 1
ATOM 880 C CA . PHE A 1 106 ? -7.159 -3.751 8.175 1.00 97.12 106 PHE A CA 1
ATOM 881 C C . PHE A 1 106 ? -7.020 -2.252 8.394 1.00 97.12 106 PHE A C 1
ATOM 883 O O . PHE A 1 106 ? -6.289 -1.812 9.284 1.00 97.12 106 PHE A O 1
ATOM 890 N N . TYR A 1 107 ? -7.749 -1.481 7.600 1.00 97.56 107 TYR A N 1
ATOM 891 C CA . TYR A 1 107 ? -7.701 -0.029 7.585 1.00 97.56 107 TYR A CA 1
ATOM 892 C C . TYR A 1 107 ? -9.095 0.532 7.802 1.00 97.56 107 TYR A C 1
ATOM 894 O O . TYR A 1 107 ? -10.045 0.136 7.123 1.00 97.56 107 TYR A O 1
ATOM 902 N N . ILE A 1 108 ? -9.197 1.476 8.734 1.00 97.75 108 ILE A N 1
ATOM 903 C CA . ILE A 1 108 ? -10.424 2.223 8.997 1.00 97.75 108 ILE A CA 1
ATOM 904 C C . ILE A 1 108 ? -10.063 3.703 9.008 1.00 97.75 108 ILE A C 1
ATOM 906 O O . ILE A 1 108 ? -9.239 4.150 9.809 1.00 97.75 108 ILE A O 1
ATOM 910 N N . ALA A 1 109 ? -10.705 4.463 8.126 1.00 96.19 109 ALA A N 1
ATOM 911 C CA . ALA A 1 109 ? -10.461 5.888 7.945 1.00 96.19 109 ALA A CA 1
ATOM 912 C C . ALA A 1 109 ? -11.728 6.709 8.216 1.00 96.19 109 ALA A C 1
ATOM 914 O O . ALA A 1 109 ? -12.230 7.381 7.314 1.00 96.19 109 ALA A O 1
ATOM 915 N N . PRO A 1 110 ? -12.278 6.677 9.442 1.00 95.75 110 PRO A N 1
ATOM 916 C CA . PRO A 1 110 ? -13.524 7.371 9.766 1.00 95.75 110 PRO A CA 1
ATOM 917 C C . PRO A 1 110 ? -13.331 8.884 9.744 1.00 95.75 110 PRO A C 1
ATOM 919 O O . PRO A 1 110 ? -12.197 9.352 9.774 1.00 95.75 110 PRO A O 1
ATOM 922 N N . ASN A 1 111 ? -14.408 9.670 9.809 1.00 94.06 111 ASN A N 1
ATOM 923 C CA . ASN A 1 111 ? -14.266 11.073 10.210 1.00 94.06 111 ASN A CA 1
ATOM 924 C C . ASN A 1 111 ? -13.399 11.143 11.493 1.00 94.06 111 ASN A C 1
ATOM 926 O O . ASN A 1 111 ? -13.698 10.412 12.442 1.00 94.06 111 ASN A O 1
ATOM 930 N N . PRO A 1 112 ? -12.354 11.989 11.556 1.00 92.69 112 PRO A N 1
ATOM 931 C CA . PRO A 1 112 ? -11.441 12.054 12.699 1.00 92.69 112 PRO A CA 1
ATOM 932 C C . PRO A 1 112 ? -12.133 12.172 14.062 1.00 92.69 112 PRO A C 1
ATOM 934 O O . PRO A 1 112 ? -11.704 11.564 15.042 1.00 92.69 112 PRO A O 1
ATOM 937 N N . LYS A 1 113 ? -13.275 12.870 14.114 1.00 92.25 113 LYS A N 1
ATOM 938 C CA . LYS A 1 113 ? -14.093 13.032 15.329 1.00 92.25 113 LYS A CA 1
ATOM 939 C C . LYS A 1 113 ? -14.661 11.714 15.872 1.00 92.25 113 LYS A C 1
ATOM 941 O O . LYS A 1 113 ? -15.002 11.637 17.051 1.00 92.25 113 LYS A O 1
ATOM 946 N N . ASN A 1 114 ? -14.753 10.682 15.035 1.00 95.44 114 ASN A N 1
ATOM 947 C CA . ASN A 1 114 ? -15.262 9.357 15.388 1.00 95.44 114 ASN A CA 1
ATOM 948 C C . ASN A 1 114 ? -14.141 8.358 15.720 1.00 95.44 114 ASN A C 1
ATOM 950 O O . ASN A 1 114 ? -14.411 7.344 16.364 1.00 95.44 114 ASN A O 1
ATOM 954 N N . MET A 1 115 ? -12.893 8.638 15.324 1.00 95.25 115 MET A N 1
ATOM 955 C CA . MET A 1 115 ? -11.758 7.711 15.423 1.00 95.25 115 MET A CA 1
ATOM 956 C C . MET A 1 115 ? -11.568 7.152 16.837 1.00 95.25 115 MET A C 1
ATOM 958 O O . MET A 1 115 ? -11.515 5.938 17.011 1.00 95.25 115 MET A O 1
ATOM 962 N N . HIS A 1 116 ? -11.527 8.016 17.855 1.00 95.75 116 HIS A N 1
ATOM 963 C CA . HIS A 1 116 ? -11.293 7.592 19.239 1.00 95.75 116 HIS A CA 1
ATOM 964 C C . HIS A 1 116 ? -12.417 6.701 19.793 1.00 95.75 116 HIS A C 1
ATOM 966 O O . HIS A 1 116 ? -12.151 5.784 20.567 1.00 95.75 116 HIS A O 1
ATOM 972 N N . LYS A 1 117 ? -13.668 6.920 19.364 1.00 97.50 117 LYS A N 1
ATOM 973 C CA . LYS A 1 117 ? -14.804 6.067 19.750 1.00 97.50 117 LYS A CA 1
ATOM 974 C C . LYS A 1 117 ? -14.723 4.691 19.097 1.00 97.50 117 LYS A C 1
ATOM 976 O O . LYS A 1 117 ? -14.963 3.693 19.768 1.00 97.50 117 LYS A O 1
ATOM 981 N N . ILE A 1 118 ? -14.338 4.632 17.819 1.00 98.19 118 ILE A N 1
ATOM 982 C CA . ILE A 1 118 ? -14.095 3.357 17.132 1.00 98.19 118 ILE A CA 1
ATOM 983 C C . ILE A 1 118 ? -12.934 2.617 17.801 1.00 98.19 118 ILE A C 1
ATOM 985 O O . ILE A 1 118 ? -13.072 1.438 18.108 1.00 98.19 118 ILE A O 1
ATOM 989 N N . ALA A 1 119 ? -11.824 3.302 18.094 1.00 98.12 119 ALA A N 1
ATOM 990 C CA . ALA A 1 119 ? -10.680 2.710 18.784 1.00 98.12 119 ALA A CA 1
ATOM 991 C C . ALA A 1 119 ? -11.071 2.114 20.147 1.00 98.12 119 ALA A C 1
ATOM 993 O O . ALA A 1 119 ? -10.655 1.000 20.457 1.00 98.12 119 ALA A O 1
ATOM 994 N N . LEU A 1 120 ? -11.911 2.804 20.930 1.00 98.38 120 LEU A N 1
ATOM 995 C CA . LEU A 1 120 ? -12.446 2.263 22.182 1.00 98.38 120 LEU A CA 1
ATOM 996 C C . LEU A 1 120 ? -13.267 0.987 21.953 1.00 98.38 120 LEU A C 1
ATOM 998 O O . LEU A 1 120 ? -12.994 -0.023 22.598 1.00 98.38 120 LEU A O 1
ATOM 1002 N N . GLY A 1 121 ? -14.219 1.015 21.014 1.00 98.31 121 GLY A N 1
ATOM 1003 C CA . GLY A 1 121 ? -15.041 -0.154 20.687 1.00 98.31 121 GLY A CA 1
ATOM 1004 C C . GLY A 1 121 ? -14.204 -1.349 20.220 1.00 98.31 121 GLY A C 1
ATOM 1005 O O . GLY A 1 121 ? -14.474 -2.483 20.605 1.00 98.31 121 GLY A O 1
ATOM 1006 N N . LEU A 1 122 ? -13.133 -1.100 19.460 1.00 98.50 122 LEU A N 1
ATOM 1007 C CA . LEU A 1 122 ? -12.183 -2.138 19.056 1.00 98.50 122 LEU A CA 1
ATOM 1008 C C . LEU A 1 122 ? -11.458 -2.747 20.262 1.00 98.50 122 LEU A C 1
ATOM 1010 O O . LEU A 1 122 ? -11.366 -3.968 20.348 1.00 98.50 122 LEU A O 1
ATOM 1014 N N . VAL A 1 123 ? -10.974 -1.939 21.216 1.00 98.31 123 VAL A N 1
ATOM 1015 C CA . VAL A 1 123 ? -10.360 -2.479 22.445 1.00 98.31 123 VAL A CA 1
ATOM 1016 C C . VAL A 1 123 ? -11.361 -3.312 23.239 1.00 98.31 123 VAL A C 1
ATOM 1018 O O . VAL A 1 123 ? -11.004 -4.395 23.699 1.00 98.31 123 VAL A O 1
ATOM 1021 N N . GLU A 1 124 ? -12.597 -2.839 23.389 1.00 97.88 124 GLU A N 1
ATOM 1022 C CA . GLU A 1 124 ? -13.661 -3.564 24.091 1.00 97.88 124 GLU A CA 1
ATOM 1023 C C . GLU A 1 124 ? -13.906 -4.944 23.465 1.00 97.88 124 GLU A C 1
ATOM 1025 O O . GLU A 1 124 ? -13.827 -5.959 24.162 1.00 97.88 124 GLU A O 1
ATOM 1030 N N . GLU A 1 125 ? -14.104 -5.005 22.147 1.00 98.06 125 GLU A N 1
ATOM 1031 C CA . GLU A 1 125 ? -14.322 -6.270 21.440 1.00 98.06 125 GLU A CA 1
ATOM 1032 C C . GLU A 1 125 ? -13.093 -7.185 21.503 1.00 98.06 125 GLU A C 1
ATOM 1034 O O . GLU A 1 125 ? -13.203 -8.336 21.932 1.00 98.06 125 GLU A O 1
ATOM 1039 N N . PHE A 1 126 ? -11.904 -6.679 21.166 1.00 97.94 126 PHE A N 1
ATOM 1040 C CA . PHE A 1 126 ? -10.686 -7.491 21.136 1.00 97.94 126 PHE A CA 1
ATOM 1041 C C . PHE A 1 126 ? -10.296 -8.031 22.517 1.00 97.94 126 PHE A C 1
ATOM 1043 O O . PHE A 1 126 ? -9.896 -9.191 22.633 1.00 97.94 126 PHE A O 1
ATOM 1050 N N . THR A 1 127 ? -10.428 -7.229 23.578 1.00 96.62 127 THR A N 1
ATOM 1051 C CA . THR A 1 127 ? -10.123 -7.690 24.944 1.00 96.62 127 THR A CA 1
ATOM 1052 C C . THR A 1 127 ? -11.163 -8.673 25.467 1.00 96.62 127 THR A C 1
ATOM 1054 O O . THR A 1 127 ? -10.776 -9.662 26.090 1.00 96.62 127 THR A O 1
ATOM 1057 N N . SER A 1 128 ? -12.454 -8.467 25.180 1.00 95.94 128 SER A N 1
ATOM 1058 C CA . SER A 1 128 ? -13.519 -9.385 25.615 1.00 95.94 128 SER A CA 1
ATOM 1059 C C . SER A 1 128 ? -13.359 -10.792 25.029 1.00 95.94 128 SER A C 1
ATOM 1061 O O . SER A 1 128 ? -13.648 -11.783 25.698 1.00 95.94 128 SER A O 1
ATOM 1063 N N . GLN A 1 129 ? -12.825 -10.878 23.808 1.00 95.00 129 GLN A N 1
ATOM 1064 C CA . GLN A 1 129 ? -12.548 -12.129 23.103 1.00 95.00 129 GLN A CA 1
ATOM 1065 C C . GLN A 1 129 ? -11.128 -12.663 23.364 1.00 95.00 129 GLN A C 1
ATOM 1067 O O . GLN A 1 129 ? -10.783 -13.747 22.898 1.00 95.00 129 GLN A O 1
ATOM 1072 N N . ASN A 1 130 ? -10.296 -11.924 24.112 1.00 93.06 130 ASN A N 1
ATOM 1073 C CA . ASN A 1 130 ? -8.874 -12.213 24.324 1.00 93.06 130 ASN A CA 1
ATOM 1074 C C . ASN A 1 130 ? -8.094 -12.421 23.007 1.00 93.06 130 ASN A C 1
ATOM 1076 O O . ASN A 1 130 ? -7.209 -13.282 22.912 1.00 93.06 130 ASN A O 1
ATOM 1080 N N . LEU A 1 131 ? -8.448 -11.649 21.978 1.00 95.69 131 LEU A N 1
ATOM 1081 C CA . LEU A 1 131 ? -7.957 -11.832 20.620 1.00 95.69 131 LEU A CA 1
ATOM 1082 C C . LEU A 1 131 ? -6.493 -11.364 20.496 1.00 95.69 131 LEU A C 1
ATOM 1084 O O . LEU A 1 131 ? -6.189 -10.239 20.904 1.00 95.69 131 LEU A O 1
ATOM 1088 N N . PRO A 1 132 ? -5.574 -12.180 19.943 1.00 96.06 132 PRO A N 1
ATOM 1089 C CA . PRO A 1 132 ? -4.212 -11.746 19.641 1.00 96.06 132 PRO A CA 1
ATOM 1090 C C . PRO A 1 132 ? -4.222 -10.725 18.504 1.00 96.06 132 PRO A C 1
ATOM 1092 O O . PRO A 1 132 ? -4.438 -11.061 17.341 1.00 96.06 132 PRO A O 1
ATOM 1095 N N . VAL A 1 133 ? -4.004 -9.455 18.836 1.00 96.88 133 VAL A N 1
ATOM 1096 C CA . VAL A 1 133 ? -4.039 -8.371 17.855 1.00 96.88 133 VAL A CA 1
ATOM 1097 C C . VAL A 1 133 ? -3.176 -7.206 18.311 1.00 96.88 133 VAL A C 1
ATOM 1099 O O . VAL A 1 133 ? -3.010 -6.923 19.502 1.00 96.88 133 VAL A O 1
ATOM 1102 N N . MET A 1 134 ? -2.629 -6.487 17.344 1.00 96.81 134 MET A N 1
ATOM 1103 C CA . MET A 1 134 ? -2.076 -5.164 17.581 1.00 96.81 134 MET A CA 1
ATOM 1104 C C . MET A 1 134 ? -2.677 -4.205 16.575 1.00 96.81 134 MET A C 1
ATOM 1106 O O . MET A 1 134 ? -2.827 -4.530 15.402 1.00 96.81 134 MET A O 1
ATOM 1110 N N . PHE A 1 135 ? -3.016 -3.012 17.023 1.00 98.00 135 PHE A N 1
ATOM 1111 C CA . PHE A 1 135 ? -3.439 -1.957 16.125 1.00 98.00 135 PHE A CA 1
ATOM 1112 C C . PHE A 1 135 ? -2.853 -0.639 16.579 1.00 98.00 135 PHE A C 1
ATOM 1114 O O . PHE A 1 135 ? -2.405 -0.498 17.718 1.00 98.00 135 PHE A O 1
ATOM 1121 N N . LYS A 1 136 ? -2.834 0.325 15.676 1.00 96.31 136 LYS A N 1
ATOM 1122 C CA . LYS A 1 136 ? -2.481 1.694 16.003 1.00 96.31 136 LYS A CA 1
ATOM 1123 C C . LYS A 1 136 ? -3.571 2.637 15.552 1.00 96.31 136 LYS A C 1
ATOM 1125 O O . LYS A 1 136 ? -4.242 2.365 14.557 1.00 96.31 136 LYS A O 1
ATOM 1130 N N . TYR A 1 137 ? -3.717 3.728 16.284 1.00 95.50 137 TYR A N 1
ATOM 1131 C CA . TYR A 1 137 ? -4.525 4.861 15.870 1.00 95.50 137 TYR A CA 1
ATOM 1132 C C . TYR A 1 137 ? -3.664 6.121 15.795 1.00 95.50 137 TYR A C 1
ATOM 1134 O O . TYR A 1 137 ? -2.656 6.237 16.499 1.00 95.50 137 TYR A O 1
ATOM 1142 N N . GLN A 1 138 ? -4.032 7.022 14.896 1.00 92.38 138 GLN A N 1
ATOM 1143 C CA . GLN A 1 138 ? -3.319 8.264 14.636 1.00 92.38 138 GLN A CA 1
ATOM 1144 C C . GLN A 1 138 ? -3.438 9.222 15.829 1.00 92.38 138 GLN A C 1
ATOM 1146 O O . GLN A 1 138 ? -4.504 9.355 16.428 1.00 92.38 138 GLN A O 1
ATOM 1151 N N . LEU A 1 139 ? -2.338 9.876 16.187 1.00 89.00 139 LEU A N 1
ATOM 1152 C CA . LEU A 1 139 ? -2.284 10.919 17.209 1.00 89.00 139 LEU A CA 1
ATOM 1153 C C . LEU A 1 139 ? -2.596 12.284 16.593 1.00 89.00 139 LEU A C 1
ATOM 1155 O O . LEU A 1 139 ? -2.286 12.529 15.430 1.00 89.00 139 LEU A O 1
ATOM 1159 N N . THR A 1 140 ? -3.142 13.206 17.388 1.00 81.06 140 THR A N 1
ATOM 1160 C CA . THR A 1 140 ? -3.518 14.572 16.955 1.00 81.06 140 THR A CA 1
ATOM 1161 C C . THR A 1 140 ? -2.367 15.418 16.422 1.00 81.06 140 THR A C 1
ATOM 1163 O O . THR A 1 140 ? -2.600 16.416 15.755 1.00 81.06 140 THR A O 1
ATOM 1166 N N . THR A 1 141 ? -1.130 15.027 16.716 1.00 70.69 141 THR A N 1
ATOM 1167 C CA . THR A 1 141 ? 0.103 15.678 16.257 1.00 70.69 141 THR A CA 1
ATOM 1168 C C . THR A 1 141 ? 0.614 15.156 14.910 1.00 70.69 141 THR A C 1
ATOM 1170 O O . THR A 1 141 ? 1.630 15.647 14.428 1.00 70.69 141 THR A O 1
ATOM 1173 N N . SER A 1 142 ? -0.055 14.162 14.317 1.00 68.19 142 SER A N 1
ATOM 1174 C CA . SER A 1 142 ? 0.288 13.592 13.010 1.00 68.19 142 SER A CA 1
ATOM 1175 C C . SER A 1 142 ? -0.073 14.522 11.850 1.00 68.19 142 SER A C 1
ATOM 1177 O O . SER A 1 142 ? -1.035 15.283 11.924 1.00 68.19 142 SER A O 1
ATOM 1179 N N . GLU A 1 143 ? 0.628 14.356 10.726 1.00 67.00 143 GLU A N 1
ATOM 1180 C CA . GLU A 1 143 ? 0.188 14.843 9.415 1.00 67.00 143 GLU A CA 1
ATOM 1181 C C . GLU A 1 143 ? -1.210 14.322 9.056 1.00 67.00 143 GLU A C 1
ATOM 1183 O O . GLU A 1 143 ? -1.611 13.234 9.476 1.00 67.00 143 GLU A O 1
ATOM 1188 N N . ASN A 1 144 ? -1.933 15.104 8.253 1.00 72.81 144 ASN A N 1
ATOM 1189 C CA . ASN A 1 144 ? -3.306 14.856 7.822 1.00 72.81 144 ASN A CA 1
ATOM 1190 C C . ASN A 1 144 ? -3.383 13.705 6.800 1.00 72.81 144 ASN A C 1
ATOM 1192 O O . ASN A 1 144 ? -3.615 13.925 5.614 1.00 72.81 144 ASN A O 1
ATOM 1196 N N . HIS A 1 145 ? -3.219 12.469 7.262 1.00 86.38 145 HIS A N 1
ATOM 1197 C CA . HIS A 1 145 ? -3.395 11.259 6.455 1.00 86.38 145 HIS A CA 1
ATOM 1198 C C . HIS A 1 145 ? -4.654 10.481 6.843 1.00 86.38 145 HIS A C 1
ATOM 1200 O O . HIS A 1 145 ? -5.154 10.572 7.966 1.00 86.38 145 HIS A O 1
ATOM 1206 N N . CYS A 1 146 ? -5.216 9.734 5.891 1.00 88.50 146 CYS A N 1
ATOM 1207 C CA . CYS A 1 146 ? -6.426 8.945 6.115 1.00 88.50 146 CYS A CA 1
ATOM 1208 C C . CYS A 1 146 ? -6.167 7.582 6.788 1.00 88.50 146 CYS A C 1
ATOM 1210 O O . CYS A 1 146 ? -7.133 6.919 7.159 1.00 88.50 146 CYS A O 1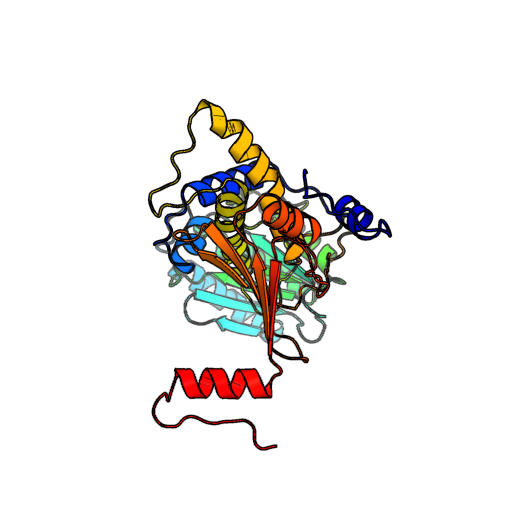
ATOM 1212 N N . ASP A 1 147 ? -4.922 7.159 7.038 1.00 87.88 147 ASP A N 1
ATOM 1213 C CA . ASP A 1 147 ? -4.561 5.895 7.712 1.00 87.88 147 ASP A CA 1
ATOM 1214 C C . ASP A 1 147 ? -4.742 5.926 9.246 1.00 87.88 147 ASP A C 1
ATOM 1216 O O . ASP A 1 147 ? -3.897 5.499 10.032 1.00 87.88 147 ASP A O 1
ATOM 1220 N N . ARG A 1 148 ? -5.926 6.382 9.663 1.00 93.12 148 ARG A N 1
ATOM 1221 C CA . ARG A 1 148 ? -6.306 6.709 11.044 1.00 93.12 148 ARG A CA 1
ATOM 1222 C C . ARG A 1 148 ? -6.267 5.539 12.007 1.00 93.12 148 ARG A C 1
ATOM 1224 O O . ARG A 1 148 ? -5.866 5.726 13.148 1.00 93.12 148 ARG A O 1
ATOM 1231 N N . ILE A 1 149 ? -6.733 4.362 11.594 1.00 97.12 149 ILE A N 1
ATOM 1232 C CA . ILE A 1 149 ? -6.686 3.134 12.393 1.00 97.12 149 ILE A CA 1
ATOM 1233 C C . ILE A 1 149 ? -6.161 2.012 11.505 1.00 97.12 149 ILE A C 1
ATOM 1235 O O . ILE A 1 149 ? -6.747 1.716 10.462 1.00 97.12 149 ILE A O 1
ATOM 1239 N N . ILE A 1 150 ? -5.072 1.376 11.939 1.00 97.06 150 ILE A N 1
ATOM 1240 C CA . ILE A 1 150 ? -4.438 0.259 11.231 1.00 97.06 150 ILE A CA 1
ATOM 1241 C C . ILE A 1 150 ? -4.332 -0.928 12.179 1.00 97.06 150 ILE A C 1
ATOM 1243 O O . ILE A 1 150 ? -3.653 -0.845 13.203 1.00 97.06 150 ILE A O 1
ATOM 1247 N N . ILE A 1 151 ? -4.993 -2.027 11.834 1.00 98.12 151 ILE A N 1
ATOM 1248 C CA . ILE A 1 151 ? -5.085 -3.245 12.644 1.00 98.12 151 ILE A CA 1
ATOM 1249 C C . ILE A 1 151 ? -4.271 -4.336 11.962 1.00 98.12 151 ILE A C 1
ATOM 1251 O O . ILE A 1 151 ? -4.413 -4.552 10.765 1.00 98.12 151 ILE A O 1
ATOM 1255 N N . TYR A 1 152 ? -3.425 -5.022 12.717 1.00 96.38 152 TYR A N 1
ATOM 1256 C CA . TYR A 1 152 ? -2.504 -6.037 12.225 1.00 96.38 152 TYR A CA 1
ATOM 1257 C C . TYR A 1 152 ? -2.919 -7.384 12.800 1.00 96.38 152 TYR A C 1
ATOM 1259 O O . TYR A 1 152 ? -2.999 -7.546 14.022 1.00 96.38 152 TYR A O 1
ATOM 1267 N N . SER A 1 153 ? -3.167 -8.346 11.917 1.00 94.88 153 SER A N 1
ATOM 1268 C CA . SER A 1 153 ? -3.607 -9.689 12.287 1.00 94.88 153 SER A CA 1
ATOM 1269 C C . SER A 1 153 ? -2.742 -10.740 11.611 1.00 94.88 153 SER A C 1
ATOM 1271 O O . SER A 1 153 ? -2.243 -10.530 10.503 1.00 94.88 153 SER A O 1
ATOM 1273 N N . ASP A 1 154 ? -2.539 -11.869 12.279 1.00 94.38 154 ASP A N 1
ATOM 1274 C CA . ASP A 1 154 ? -1.981 -13.058 11.645 1.00 94.38 154 ASP A CA 1
ATOM 1275 C C . ASP A 1 154 ? -3.053 -13.810 10.835 1.00 94.38 154 ASP A C 1
ATOM 1277 O O . ASP A 1 154 ? -4.229 -13.453 10.811 1.00 94.38 154 ASP A O 1
ATOM 1281 N N . LYS A 1 155 ? -2.638 -14.870 10.138 1.00 91.88 155 LYS A N 1
ATOM 1282 C CA . LYS A 1 155 ? -3.539 -15.629 9.262 1.00 91.88 155 LYS A CA 1
ATOM 1283 C C . LYS A 1 155 ? -4.595 -16.411 10.046 1.00 91.88 155 LYS A C 1
ATOM 1285 O O . LYS A 1 155 ? -5.691 -16.628 9.542 1.00 91.88 155 LYS A O 1
ATOM 1290 N N . GLU A 1 156 ? -4.238 -16.883 11.236 1.00 94.25 156 GLU A N 1
ATOM 1291 C CA . GLU A 1 156 ? -5.079 -17.757 12.057 1.00 94.25 156 GLU A CA 1
ATOM 1292 C C . GLU A 1 156 ? -6.262 -16.984 12.647 1.00 94.25 156 GLU A C 1
ATOM 1294 O O . GLU A 1 156 ? -7.386 -17.484 12.665 1.00 94.25 156 GLU A O 1
ATOM 1299 N N . HIS A 1 157 ? -6.022 -15.736 13.047 1.00 95.12 157 HIS A N 1
ATOM 1300 C CA . HIS A 1 157 ? -6.992 -14.892 13.734 1.00 95.12 157 HIS A CA 1
ATOM 1301 C C . HIS A 1 157 ? -7.668 -13.859 12.819 1.00 95.12 157 HIS A C 1
ATOM 1303 O O . HIS A 1 157 ? -8.588 -13.180 13.274 1.00 95.12 157 HIS A O 1
ATOM 1309 N N . ASN A 1 158 ? -7.273 -13.742 11.542 1.00 92.75 158 ASN A N 1
ATOM 1310 C CA . ASN A 1 158 ? -7.797 -12.732 10.608 1.00 92.75 158 ASN A CA 1
ATOM 1311 C C . ASN A 1 158 ? -9.335 -12.666 10.617 1.00 92.75 158 ASN A C 1
ATOM 1313 O O . ASN A 1 158 ? -9.906 -11.593 10.823 1.00 92.75 158 ASN A O 1
ATOM 1317 N N . LYS A 1 159 ? -10.014 -13.814 10.478 1.00 94.44 159 LYS A N 1
ATOM 1318 C CA . LYS A 1 159 ? -11.480 -13.829 10.414 1.00 94.44 159 LYS A CA 1
ATOM 1319 C C . LYS A 1 159 ? -12.132 -13.339 11.710 1.00 94.44 159 LYS A C 1
ATOM 1321 O O . LYS A 1 159 ? -13.099 -12.588 11.663 1.00 94.44 159 LYS A O 1
ATOM 1326 N N . GLN A 1 160 ? -11.569 -13.716 12.858 1.00 96.75 160 GLN A N 1
ATOM 1327 C CA . GLN A 1 160 ? -12.040 -13.261 14.168 1.00 96.75 160 GLN A CA 1
ATOM 1328 C C . GLN A 1 160 ? -11.816 -11.756 14.354 1.00 96.75 160 GLN A C 1
ATOM 1330 O O . GLN A 1 160 ? -12.666 -11.076 14.924 1.00 96.75 160 GLN A O 1
ATOM 1335 N N . VAL A 1 161 ? -10.704 -11.218 13.837 1.00 97.44 161 VAL A N 1
ATOM 1336 C CA . VAL A 1 161 ? -10.456 -9.770 13.825 1.00 97.44 161 VAL A CA 1
ATOM 1337 C C . VAL A 1 161 ? -11.515 -9.054 12.988 1.00 97.44 161 VAL A C 1
ATOM 1339 O O . VAL A 1 161 ? -12.094 -8.081 13.466 1.00 97.44 161 VAL A O 1
ATOM 1342 N N . GLU A 1 162 ? -11.822 -9.543 11.783 1.00 97.56 162 GLU A N 1
ATOM 1343 C CA . GLU A 1 162 ? -12.879 -8.964 10.943 1.00 97.56 162 GLU A CA 1
ATOM 1344 C C . GLU A 1 162 ? -14.258 -9.035 11.626 1.00 97.56 162 GLU A C 1
ATOM 1346 O O . GLU A 1 162 ? -14.992 -8.048 11.624 1.00 97.56 162 GLU A O 1
ATOM 1351 N N . ASP A 1 163 ? -14.597 -10.156 12.269 1.00 98.25 163 ASP A N 1
ATOM 1352 C CA . ASP A 1 163 ? -15.872 -10.330 12.983 1.00 98.25 163 ASP A CA 1
ATOM 1353 C C . ASP A 1 163 ? -15.988 -9.413 14.216 1.00 98.25 163 ASP A C 1
ATOM 1355 O O . ASP A 1 163 ? -17.062 -8.876 14.509 1.00 98.25 163 ASP A O 1
ATOM 1359 N N . ALA A 1 164 ? -14.880 -9.165 14.918 1.00 98.38 164 ALA A N 1
ATOM 1360 C CA . ALA A 1 164 ? -14.819 -8.186 15.999 1.00 98.38 164 ALA A CA 1
ATOM 1361 C C . ALA A 1 164 ? -14.986 -6.749 15.470 1.00 98.38 164 ALA A C 1
ATOM 1363 O O . ALA A 1 164 ? -15.780 -5.987 16.021 1.00 98.38 164 ALA A O 1
ATOM 1364 N N . ILE A 1 165 ? -14.333 -6.391 14.356 1.00 98.56 165 ILE A N 1
ATOM 1365 C CA . ILE A 1 165 ? -14.549 -5.094 13.687 1.00 98.56 165 ILE A CA 1
ATOM 1366 C C . ILE A 1 165 ? -16.017 -4.955 13.263 1.00 98.56 165 ILE A C 1
ATOM 1368 O O . ILE A 1 165 ? -16.635 -3.912 13.494 1.00 98.56 165 ILE A O 1
ATOM 1372 N N . LYS A 1 166 ? -16.604 -6.019 12.703 1.00 98.50 166 LYS A N 1
ATOM 1373 C CA . LYS A 1 166 ? -18.019 -6.061 12.332 1.00 98.50 166 LYS A CA 1
ATOM 1374 C C . LYS A 1 166 ? -18.924 -5.837 13.541 1.00 98.50 166 LYS A C 1
ATOM 1376 O O . LYS A 1 166 ? -19.906 -5.117 13.427 1.00 98.50 166 LYS A O 1
ATOM 1381 N N . SER A 1 167 ? -18.586 -6.397 14.698 1.00 98.44 167 SER A N 1
ATOM 1382 C CA . SER A 1 167 ? -19.356 -6.203 15.933 1.00 98.44 167 SER A CA 1
ATOM 1383 C C . SER A 1 167 ? -19.332 -4.746 16.407 1.00 98.44 167 SER A C 1
ATOM 1385 O O . SER A 1 167 ? -20.362 -4.228 16.843 1.00 98.44 167 SER A O 1
ATOM 1387 N N . VAL A 1 168 ? -18.194 -4.051 16.265 1.00 98.50 168 VAL A N 1
ATOM 1388 C CA . VAL A 1 168 ? -18.104 -2.600 16.524 1.00 98.50 168 VAL A CA 1
ATOM 1389 C C . VAL A 1 168 ? -18.957 -1.813 15.534 1.00 98.50 168 VAL A C 1
ATOM 1391 O O . VAL A 1 168 ? -19.693 -0.915 15.953 1.00 98.50 168 VAL A O 1
ATOM 1394 N N . TYR A 1 169 ? -18.875 -2.163 14.246 1.00 98.56 169 TYR A N 1
ATOM 1395 C CA . TYR A 1 169 ? -19.692 -1.571 13.190 1.00 98.56 169 TYR A CA 1
ATOM 1396 C C . TYR A 1 169 ? -21.179 -1.744 13.500 1.00 98.56 169 TYR A C 1
ATOM 1398 O O . TYR A 1 169 ? -21.876 -0.747 13.627 1.00 98.56 169 TYR A O 1
ATOM 1406 N N . ASP A 1 170 ? -21.647 -2.973 13.728 1.00 98.19 170 ASP A N 1
ATOM 1407 C CA . ASP A 1 170 ? -23.057 -3.309 13.961 1.00 98.19 170 ASP A CA 1
ATOM 1408 C C . ASP A 1 170 ? -23.692 -2.554 15.135 1.00 98.19 170 ASP A C 1
ATOM 1410 O O . ASP A 1 170 ? -24.892 -2.279 15.118 1.00 98.19 170 ASP A O 1
ATOM 1414 N N . LYS A 1 171 ? -22.893 -2.190 16.142 1.00 97.56 171 LYS A N 1
ATOM 1415 C CA . LYS A 1 171 ? -23.338 -1.402 17.299 1.00 97.56 171 LYS A CA 1
ATOM 1416 C C . LYS A 1 171 ? -23.306 0.113 17.062 1.00 97.56 171 LYS A C 1
ATOM 1418 O O . LYS A 1 171 ? -23.981 0.830 17.792 1.00 97.56 171 LYS A O 1
ATOM 1423 N N . ASN A 1 172 ? -22.511 0.593 16.102 1.00 96.00 172 ASN A N 1
ATOM 1424 C CA . ASN A 1 172 ? -22.192 2.014 15.918 1.00 96.00 172 ASN A CA 1
ATOM 1425 C C . ASN A 1 172 ? -22.026 2.387 14.428 1.00 96.00 172 ASN A C 1
ATOM 1427 O O . ASN A 1 172 ? -21.012 2.981 14.036 1.00 96.00 172 ASN A O 1
ATOM 1431 N N . HIS A 1 173 ? -22.982 2.007 13.568 1.00 96.31 173 HIS A N 1
ATOM 1432 C CA . HIS A 1 173 ? -22.896 2.204 12.107 1.00 96.31 173 HIS A CA 1
ATOM 1433 C C . HIS A 1 173 ? -22.561 3.649 11.723 1.00 96.31 173 HIS A C 1
ATOM 1435 O O . HIS A 1 173 ? -21.803 3.899 10.785 1.00 96.31 173 HIS A O 1
ATOM 1441 N N . GLU A 1 174 ? -23.094 4.614 12.469 1.00 97.31 174 GLU A N 1
ATOM 1442 C CA . GLU A 1 174 ? -22.919 6.040 12.234 1.00 97.31 174 GLU A CA 1
ATOM 1443 C C . GLU A 1 174 ? -21.465 6.509 12.358 1.00 97.31 174 GLU A C 1
ATOM 1445 O O . GLU A 1 174 ? -21.086 7.474 11.689 1.00 97.31 174 GLU A O 1
ATOM 1450 N N . LEU A 1 175 ? -20.635 5.821 13.152 1.00 97.25 175 LEU A N 1
ATOM 1451 C CA . LEU A 1 175 ? -19.224 6.179 13.316 1.00 97.25 175 LEU A CA 1
ATOM 1452 C C . LEU A 1 175 ? -18.410 5.927 12.040 1.00 97.25 175 LEU A C 1
ATOM 1454 O O . LEU A 1 175 ? -17.431 6.637 11.797 1.00 97.25 175 LEU A O 1
ATOM 1458 N N . PHE A 1 176 ? -18.845 4.965 11.224 1.00 97.81 176 PHE A N 1
ATOM 1459 C CA . PHE A 1 176 ? -18.206 4.560 9.970 1.00 97.81 176 PHE A CA 1
ATOM 1460 C C . PHE A 1 176 ? -18.738 5.332 8.753 1.00 97.81 176 PHE A C 1
ATOM 1462 O O . PHE A 1 176 ? -18.185 5.237 7.654 1.00 97.81 176 PHE A O 1
ATOM 1469 N N . THR A 1 177 ? -19.797 6.129 8.921 1.00 95.75 177 THR A N 1
ATOM 1470 C CA . THR A 1 177 ? -20.328 6.965 7.841 1.00 95.75 177 THR A CA 1
ATOM 1471 C C . THR A 1 177 ? -19.265 7.943 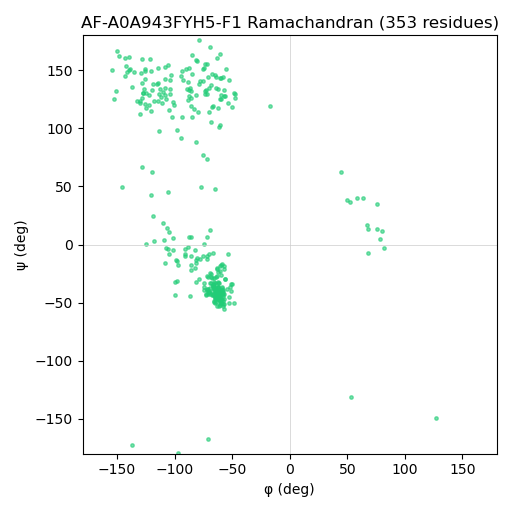7.350 1.00 95.75 177 THR A C 1
ATOM 1473 O O . THR A 1 177 ? -18.710 8.734 8.113 1.00 95.75 177 THR A O 1
ATOM 1476 N N . GLY A 1 178 ? -19.009 7.915 6.042 1.00 94.06 178 GLY A N 1
ATOM 1477 C CA . GLY A 1 178 ? -18.019 8.780 5.409 1.00 94.06 178 GLY A CA 1
ATOM 1478 C C . GLY A 1 178 ? -16.573 8.304 5.551 1.00 94.06 178 GLY A C 1
ATOM 1479 O O . GLY A 1 178 ? -15.685 9.086 5.208 1.00 94.06 178 GLY A O 1
ATOM 1480 N N . CYS A 1 179 ? -16.336 7.063 6.007 1.00 96.12 179 CYS A N 1
ATOM 1481 C CA . CYS A 1 179 ? -15.011 6.446 5.964 1.00 96.12 179 CYS A CA 1
ATOM 1482 C C . CYS A 1 179 ? -14.365 6.618 4.581 1.00 96.12 179 CYS A C 1
ATOM 1484 O O . CYS A 1 179 ? -14.978 6.327 3.553 1.00 96.12 179 CYS A O 1
ATOM 1486 N N . GLU A 1 180 ? -13.127 7.099 4.563 1.00 95.31 180 GLU A N 1
ATOM 1487 C CA . GLU A 1 180 ? -12.348 7.282 3.340 1.00 95.31 180 GLU A CA 1
ATOM 1488 C C . GLU A 1 180 ? -11.704 5.966 2.898 1.00 95.31 180 GLU A C 1
ATOM 1490 O O . GLU A 1 180 ? -11.519 5.057 3.703 1.00 95.31 180 GLU A O 1
ATOM 1495 N N . ARG A 1 181 ? -11.350 5.863 1.615 1.00 93.56 181 ARG A N 1
ATOM 1496 C CA . ARG A 1 181 ? -10.549 4.763 1.071 1.00 93.56 181 ARG A CA 1
ATOM 1497 C C . ARG A 1 181 ? -9.285 5.358 0.472 1.00 93.56 181 ARG A C 1
ATOM 1499 O O . ARG A 1 181 ? -9.381 6.094 -0.505 1.00 93.56 181 ARG A O 1
ATOM 1506 N N . SER A 1 182 ? -8.120 5.045 1.036 1.00 93.12 182 SER A N 1
ATOM 1507 C CA . SER A 1 182 ? -6.856 5.326 0.351 1.00 93.12 182 SER A CA 1
ATOM 1508 C C . SER A 1 182 ? -6.765 4.477 -0.914 1.00 93.12 182 SER A C 1
ATOM 1510 O O . SER A 1 182 ? -7.169 3.311 -0.922 1.00 93.12 182 SER A O 1
ATOM 1512 N N . MET A 1 183 ? -6.150 5.035 -1.954 1.00 91.06 183 MET A N 1
ATOM 1513 C CA . MET A 1 183 ? -5.861 4.326 -3.201 1.00 91.06 183 MET A CA 1
ATOM 1514 C C . MET A 1 183 ? -5.035 3.047 -2.977 1.00 91.06 183 MET A C 1
ATOM 1516 O O . MET A 1 183 ? -5.183 2.071 -3.710 1.00 91.06 183 MET A O 1
ATOM 1520 N N . ALA A 1 184 ? -4.204 3.027 -1.930 1.00 92.88 184 ALA A N 1
ATOM 1521 C CA . ALA A 1 184 ? -3.382 1.876 -1.579 1.00 92.88 184 ALA A CA 1
ATOM 1522 C C . ALA A 1 184 ? -4.169 0.729 -0.919 1.00 92.88 184 ALA A C 1
ATOM 1524 O O . ALA A 1 184 ? -3.612 -0.351 -0.736 1.00 92.88 184 ALA A O 1
ATOM 1525 N N . TRP A 1 185 ? -5.435 0.910 -0.530 1.00 93.75 185 TRP A N 1
ATOM 1526 C CA . TRP A 1 185 ? -6.219 -0.148 0.117 1.00 93.75 185 TRP A CA 1
ATOM 1527 C C . TRP A 1 185 ? -7.050 -0.916 -0.904 1.00 93.75 185 TRP A C 1
ATOM 1529 O O . TRP A 1 185 ? -8.174 -0.559 -1.266 1.00 93.75 185 TRP A O 1
ATOM 1539 N N . ILE A 1 186 ? -6.426 -1.981 -1.393 1.00 90.81 186 ILE A N 1
ATOM 1540 C CA . ILE A 1 186 ? -6.802 -2.649 -2.635 1.00 90.81 186 ILE A CA 1
ATOM 1541 C C . ILE A 1 186 ? -8.079 -3.485 -2.490 1.00 90.81 186 ILE A C 1
ATOM 1543 O O . ILE A 1 186 ? -8.863 -3.551 -3.438 1.00 90.81 186 ILE A O 1
ATOM 1547 N N . TYR A 1 187 ? -8.332 -4.073 -1.316 1.00 93.00 187 TYR A N 1
ATOM 1548 C CA . TYR A 1 187 ? -9.481 -4.953 -1.104 1.00 93.00 187 TYR A CA 1
ATOM 1549 C C . TYR A 1 187 ? -10.482 -4.388 -0.104 1.00 93.00 187 TYR A C 1
ATOM 1551 O O . TYR A 1 187 ? -10.120 -3.900 0.966 1.00 9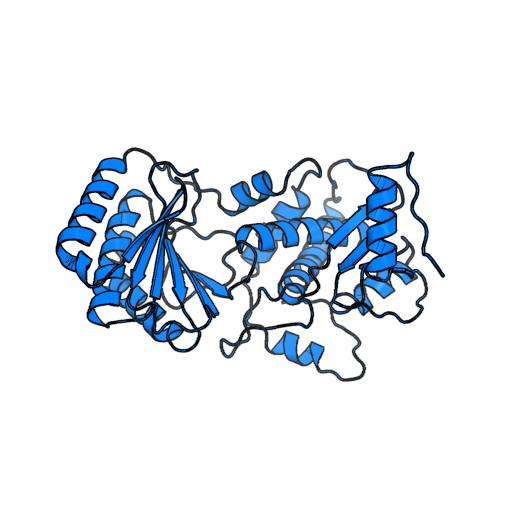3.00 187 TYR A O 1
ATOM 1559 N N . ASP A 1 188 ? -11.759 -4.535 -0.439 1.00 92.62 188 ASP A N 1
ATOM 1560 C CA . ASP A 1 188 ? -12.846 -4.364 0.515 1.00 92.62 188 ASP A CA 1
ATOM 1561 C C . ASP A 1 188 ? -12.925 -5.577 1.452 1.00 92.62 188 ASP A C 1
ATOM 1563 O O . ASP A 1 188 ? -12.582 -6.711 1.084 1.00 92.62 188 ASP A O 1
ATOM 1567 N N . THR A 1 189 ? -13.397 -5.325 2.668 1.00 94.25 189 THR A N 1
ATOM 1568 C CA . THR A 1 189 ? -13.818 -6.371 3.607 1.00 94.25 189 THR A CA 1
ATOM 1569 C C . THR A 1 189 ? -15.335 -6.556 3.541 1.00 94.25 189 THR A C 1
ATOM 1571 O O . THR A 1 189 ? -16.031 -5.868 2.791 1.00 94.25 189 THR A O 1
ATOM 1574 N N . SER A 1 190 ? -15.880 -7.469 4.344 1.00 93.81 190 SER A N 1
ATOM 1575 C CA . SER A 1 190 ? -17.334 -7.585 4.516 1.00 93.81 190 SER A CA 1
ATOM 1576 C C . SER A 1 190 ? -17.952 -6.440 5.334 1.00 93.81 190 SER A C 1
ATOM 1578 O O . SER A 1 190 ? -19.179 -6.318 5.377 1.00 93.81 190 SER A O 1
ATOM 1580 N N . VAL A 1 191 ? -17.133 -5.594 5.971 1.00 97.50 191 VAL A N 1
ATOM 1581 C CA . VAL A 1 191 ? -17.575 -4.478 6.814 1.00 97.50 191 VAL A CA 1
ATOM 1582 C C . VAL A 1 191 ? -17.484 -3.159 6.031 1.00 97.50 191 VAL A C 1
ATOM 1584 O O . VAL A 1 191 ? -16.391 -2.771 5.611 1.00 97.50 191 VAL A O 1
ATOM 1587 N N . PRO A 1 192 ? -18.597 -2.425 5.836 1.00 96.94 192 PRO A N 1
ATOM 1588 C CA . PRO A 1 192 ? -18.576 -1.152 5.119 1.00 96.94 192 PRO A CA 1
ATOM 1589 C C . PRO A 1 192 ? -17.610 -0.130 5.733 1.00 96.94 192 PRO A C 1
ATOM 1591 O O . PRO A 1 192 ? -17.620 0.109 6.940 1.00 96.94 192 PRO A O 1
ATOM 1594 N N . GLY A 1 193 ? -16.793 0.506 4.887 1.00 95.50 193 GLY A N 1
ATOM 1595 C CA . GLY A 1 193 ? -15.801 1.496 5.322 1.00 95.50 193 GLY A CA 1
ATOM 1596 C C . GLY A 1 193 ? -14.550 0.899 5.976 1.00 95.50 193 GLY A C 1
ATOM 1597 O O . GLY A 1 193 ? -13.793 1.644 6.602 1.00 95.50 193 GLY A O 1
ATOM 1598 N N . VAL A 1 194 ? -14.342 -0.416 5.840 1.00 97.62 194 VAL A N 1
ATOM 1599 C CA . VAL A 1 194 ? -13.152 -1.137 6.300 1.00 97.62 194 VAL A CA 1
ATOM 1600 C C . VAL A 1 194 ? -12.511 -1.854 5.118 1.00 97.62 194 VAL A C 1
ATOM 1602 O O . VAL A 1 194 ? -13.164 -2.612 4.396 1.00 97.62 194 VAL A O 1
ATOM 1605 N N . TYR A 1 195 ? -11.211 -1.640 4.953 1.00 96.19 195 TYR A N 1
ATOM 1606 C CA . TYR A 1 195 ? -10.435 -2.158 3.827 1.00 96.19 195 TYR A CA 1
ATOM 1607 C C . TYR A 1 195 ? -9.288 -3.026 4.323 1.00 96.19 195 TYR A C 1
ATOM 1609 O O . TYR A 1 195 ? -8.873 -2.913 5.477 1.00 96.19 195 TYR A O 1
ATOM 1617 N N . THR A 1 196 ? -8.756 -3.882 3.460 1.00 94.12 196 THR A N 1
ATOM 1618 C CA . THR A 1 196 ? -7.660 -4.781 3.815 1.00 94.12 196 THR A CA 1
ATOM 1619 C C . THR A 1 196 ? -6.609 -4.884 2.722 1.00 94.12 196 THR A C 1
ATOM 1621 O O . THR A 1 196 ? -6.881 -4.685 1.533 1.00 94.12 196 THR A O 1
ATOM 1624 N N . THR A 1 197 ? -5.381 -5.154 3.151 1.00 93.25 197 THR A N 1
ATOM 1625 C CA . THR A 1 197 ? -4.271 -5.518 2.278 1.00 93.25 197 THR A CA 1
ATOM 1626 C C . THR A 1 197 ? -3.403 -6.583 2.951 1.00 93.25 197 THR A C 1
ATOM 1628 O O . THR A 1 197 ? -3.310 -6.617 4.186 1.00 93.25 197 THR A O 1
ATOM 1631 N N . PRO A 1 198 ? -2.695 -7.418 2.169 1.00 90.75 198 PRO A N 1
ATOM 1632 C CA . PRO A 1 198 ? -1.711 -8.325 2.736 1.00 90.75 198 PRO A CA 1
ATOM 1633 C C . PRO A 1 198 ? -0.527 -7.530 3.305 1.00 90.75 198 PRO A C 1
ATOM 1635 O O . PRO A 1 198 ? -0.129 -6.498 2.759 1.00 90.75 198 PRO A O 1
ATOM 1638 N N . GLU A 1 199 ? 0.096 -8.015 4.381 1.00 88.00 199 GLU A N 1
ATOM 1639 C CA . GLU A 1 199 ? 1.312 -7.373 4.913 1.00 88.00 199 GLU A CA 1
ATOM 1640 C C . GLU A 1 199 ? 2.428 -7.357 3.863 1.00 88.00 199 GLU A C 1
ATOM 1642 O O . GLU A 1 199 ? 2.710 -8.368 3.204 1.00 88.00 199 GLU A O 1
ATOM 1647 N N . LYS A 1 200 ? 3.185 -6.261 3.859 1.00 85.50 200 LYS A N 1
ATOM 1648 C CA . LYS A 1 200 ? 4.485 -6.175 3.203 1.00 85.50 200 LYS A CA 1
ATOM 1649 C C . LYS A 1 200 ? 5.589 -6.002 4.260 1.00 85.50 200 LYS A C 1
ATOM 1651 O O . LYS A 1 200 ? 5.812 -4.881 4.711 1.00 85.50 200 LYS A O 1
ATOM 1656 N N . PRO A 1 201 ? 6.284 -7.080 4.674 1.00 77.88 201 PRO A N 1
ATOM 1657 C CA . PRO A 1 201 ? 7.346 -6.981 5.672 1.00 77.88 201 PRO A CA 1
ATOM 1658 C C . PRO A 1 201 ? 8.490 -6.069 5.212 1.00 77.88 201 PRO A C 1
ATOM 1660 O O . PRO A 1 201 ? 8.860 -6.071 4.038 1.00 77.88 201 PRO A O 1
ATOM 1663 N N . GLY A 1 202 ? 9.070 -5.311 6.145 1.00 77.06 202 GLY A N 1
ATOM 1664 C CA . GLY A 1 202 ? 10.255 -4.479 5.900 1.00 77.06 202 GLY A CA 1
ATOM 1665 C C . GLY A 1 202 ? 9.993 -3.116 5.248 1.00 77.06 202 GLY A C 1
ATOM 1666 O O . GLY A 1 202 ? 10.933 -2.343 5.098 1.00 77.06 202 GLY A O 1
ATOM 1667 N N . THR A 1 203 ? 8.747 -2.786 4.891 1.00 82.94 203 THR A N 1
ATOM 1668 C CA . THR A 1 203 ? 8.378 -1.450 4.393 1.00 82.94 203 THR A CA 1
ATOM 1669 C C . THR A 1 203 ? 6.942 -1.080 4.777 1.00 82.94 203 THR A C 1
ATOM 1671 O O . THR A 1 203 ? 6.131 -1.932 5.152 1.00 82.94 203 THR A O 1
ATOM 1674 N N . SER A 1 204 ? 6.603 0.209 4.722 1.00 84.94 204 SER A N 1
ATOM 1675 C CA . SER A 1 204 ? 5.205 0.623 4.827 1.00 84.94 204 SER A CA 1
ATOM 1676 C C . SER A 1 204 ? 4.465 0.219 3.543 1.00 84.94 204 SER A C 1
ATOM 1678 O O . SER A 1 204 ? 5.023 0.259 2.445 1.00 84.94 204 SER A O 1
ATOM 1680 N N . TYR A 1 205 ? 3.197 -0.186 3.670 1.00 89.06 205 TYR A N 1
ATOM 1681 C CA . TYR A 1 205 ? 2.397 -0.555 2.498 1.00 89.06 205 TYR A CA 1
ATOM 1682 C C . TYR A 1 205 ? 2.223 0.646 1.556 1.00 89.06 205 TYR A C 1
ATOM 1684 O O . TYR A 1 205 ? 2.312 0.495 0.342 1.00 89.06 205 TYR A O 1
ATOM 1692 N N . GLY A 1 206 ? 2.079 1.847 2.125 1.00 89.88 206 GLY A N 1
ATOM 1693 C CA . GLY A 1 206 ? 2.022 3.103 1.386 1.00 89.88 206 GLY A CA 1
ATOM 1694 C C . GLY A 1 206 ? 3.252 3.369 0.526 1.00 89.88 206 GLY A C 1
ATOM 1695 O O . GLY A 1 206 ? 3.115 3.615 -0.667 1.00 89.88 206 GLY A O 1
ATOM 1696 N N . ASN A 1 207 ? 4.458 3.223 1.085 1.00 89.56 207 ASN A N 1
ATOM 1697 C CA . ASN A 1 207 ? 5.697 3.409 0.325 1.00 89.56 207 ASN A CA 1
ATOM 1698 C C . ASN A 1 207 ? 5.847 2.339 -0.759 1.00 89.56 207 ASN A C 1
ATOM 1700 O O . ASN A 1 207 ? 6.334 2.622 -1.852 1.00 89.56 207 ASN A O 1
ATOM 1704 N N . ALA A 1 208 ? 5.444 1.097 -0.474 1.00 90.88 208 ALA A N 1
ATOM 1705 C CA . ALA A 1 208 ? 5.454 0.033 -1.473 1.00 90.88 208 ALA A CA 1
ATOM 1706 C C . ALA A 1 208 ? 4.507 0.351 -2.643 1.00 90.88 208 ALA A C 1
ATOM 1708 O O . ALA A 1 208 ? 4.885 0.170 -3.799 1.00 90.88 208 ALA A O 1
ATOM 1709 N N . PHE A 1 209 ? 3.317 0.883 -2.352 1.00 93.50 209 PHE A N 1
ATOM 1710 C CA . PHE A 1 209 ? 2.346 1.282 -3.369 1.00 93.50 209 PHE A CA 1
ATOM 1711 C C . PHE A 1 209 ? 2.815 2.508 -4.166 1.00 93.50 209 PHE A C 1
ATOM 1713 O O . PHE A 1 209 ? 2.738 2.504 -5.390 1.00 93.50 209 PHE A O 1
ATOM 1720 N N . ALA A 1 210 ? 3.386 3.520 -3.507 1.00 92.31 210 ALA A N 1
ATOM 1721 C CA . ALA A 1 210 ? 3.973 4.680 -4.178 1.00 92.31 210 ALA A CA 1
ATOM 1722 C C . ALA A 1 210 ? 5.085 4.264 -5.160 1.00 92.31 210 ALA A C 1
ATOM 1724 O O . ALA A 1 210 ? 5.107 4.711 -6.304 1.00 92.31 210 ALA A O 1
ATOM 1725 N N . ASN A 1 211 ? 5.951 3.320 -4.769 1.00 91.06 211 ASN A N 1
ATOM 1726 C CA . ASN A 1 211 ? 6.954 2.762 -5.681 1.00 91.06 211 ASN A CA 1
ATOM 1727 C C . ASN A 1 211 ? 6.323 2.035 -6.875 1.00 91.06 211 ASN A C 1
ATOM 1729 O O . ASN A 1 211 ? 6.847 2.129 -7.978 1.00 91.06 211 ASN A O 1
ATOM 1733 N N . VAL A 1 212 ? 5.194 1.341 -6.685 1.00 92.81 212 VAL A N 1
ATOM 1734 C CA . VAL A 1 212 ? 4.453 0.726 -7.797 1.00 92.81 212 VAL A CA 1
ATOM 1735 C C . VAL A 1 212 ? 3.979 1.777 -8.799 1.00 92.81 212 VAL A C 1
ATOM 1737 O O . VAL A 1 212 ? 4.121 1.549 -9.995 1.00 92.81 212 VAL A O 1
ATOM 1740 N N . VAL A 1 213 ? 3.463 2.919 -8.340 1.00 93.19 213 VAL A N 1
ATOM 1741 C CA . VAL A 1 213 ? 3.029 4.027 -9.212 1.00 93.19 213 VAL A CA 1
ATOM 1742 C C . VAL A 1 213 ? 4.216 4.587 -10.009 1.00 93.19 213 VAL A C 1
ATOM 1744 O O . VAL A 1 213 ? 4.140 4.709 -11.232 1.00 93.19 213 VAL A O 1
ATOM 1747 N N . VAL A 1 214 ? 5.348 4.833 -9.344 1.00 91.38 214 VAL A N 1
ATOM 1748 C CA . VAL A 1 214 ? 6.580 5.322 -9.988 1.00 91.38 214 VAL A CA 1
ATOM 1749 C C . VAL A 1 214 ? 7.133 4.316 -11.003 1.00 91.38 214 VAL A C 1
ATOM 1751 O O . VAL A 1 214 ? 7.507 4.677 -12.120 1.00 91.38 214 VAL A O 1
ATOM 1754 N N . ASP A 1 215 ? 7.197 3.039 -10.637 1.00 91.88 215 ASP A N 1
ATOM 1755 C CA . ASP A 1 215 ? 7.703 1.991 -11.522 1.00 91.88 215 ASP A CA 1
ATOM 1756 C C . ASP A 1 215 ? 6.732 1.701 -12.672 1.00 91.88 215 ASP A C 1
ATOM 1758 O O . ASP A 1 215 ? 7.175 1.320 -13.759 1.00 91.88 215 ASP A O 1
ATOM 1762 N N . ALA A 1 216 ? 5.428 1.929 -12.478 1.00 92.62 216 ALA A N 1
ATOM 1763 C CA . ALA A 1 216 ? 4.442 1.859 -13.548 1.00 92.62 216 ALA A CA 1
ATOM 1764 C C . ALA A 1 216 ? 4.697 2.943 -14.593 1.00 92.62 216 ALA A C 1
ATOM 1766 O O . ALA A 1 216 ? 4.778 2.626 -15.779 1.00 92.62 216 ALA A O 1
ATOM 1767 N N . TYR A 1 217 ? 4.925 4.183 -14.150 1.00 90.31 217 TYR A N 1
ATOM 1768 C CA . TYR A 1 217 ? 5.300 5.291 -15.026 1.00 90.31 217 TYR A CA 1
ATOM 1769 C C . TYR A 1 217 ? 6.582 4.988 -15.813 1.00 90.31 217 TYR A C 1
ATOM 1771 O O . TYR A 1 217 ? 6.578 5.035 -17.039 1.00 90.31 217 TYR A O 1
ATOM 1779 N N . LYS A 1 218 ? 7.659 4.560 -15.143 1.00 90.25 218 LYS A N 1
ATOM 1780 C CA . LYS A 1 218 ? 8.925 4.184 -15.808 1.00 90.25 218 LYS A CA 1
ATOM 1781 C C . LYS A 1 218 ? 8.751 3.047 -16.818 1.00 90.25 218 LYS A C 1
ATOM 1783 O O . LYS A 1 218 ? 9.317 3.095 -17.908 1.00 90.25 218 LYS A O 1
ATOM 1788 N N . THR A 1 219 ? 7.977 2.024 -16.452 1.00 91.81 219 THR A N 1
ATOM 1789 C CA . THR A 1 219 ? 7.664 0.893 -17.336 1.00 91.81 219 THR A CA 1
ATOM 1790 C C . THR A 1 219 ? 6.898 1.373 -18.564 1.00 91.81 219 THR A C 1
ATOM 1792 O O . THR A 1 219 ? 7.241 0.987 -19.679 1.00 91.81 219 THR A O 1
ATOM 1795 N N . PHE A 1 220 ? 5.896 2.233 -18.368 1.00 90.50 220 PHE A N 1
ATOM 1796 C CA . PHE A 1 220 ? 5.125 2.831 -19.450 1.00 90.50 220 PHE A CA 1
ATOM 1797 C C . PHE A 1 220 ? 6.020 3.651 -20.385 1.00 90.50 220 PHE A C 1
ATOM 1799 O O . PHE A 1 220 ? 6.035 3.381 -21.584 1.00 90.50 220 PHE A O 1
ATOM 1806 N N . CYS A 1 221 ? 6.826 4.575 -19.848 1.00 88.06 221 CYS A N 1
ATOM 1807 C CA . CYS A 1 221 ? 7.756 5.395 -20.629 1.00 88.06 221 CYS A CA 1
ATOM 1808 C C . CYS A 1 221 ? 8.665 4.544 -21.513 1.00 88.06 221 CYS A C 1
ATOM 1810 O O . CYS A 1 221 ? 8.831 4.838 -22.693 1.00 88.06 221 CYS A O 1
ATOM 1812 N N . TYR A 1 222 ? 9.222 3.472 -20.951 1.00 91.06 222 TYR A N 1
ATOM 1813 C CA . TYR A 1 222 ? 10.098 2.570 -21.683 1.00 91.06 222 TYR A CA 1
ATOM 1814 C C . TYR A 1 222 ? 9.369 1.812 -22.802 1.00 91.06 222 TYR A C 1
ATOM 1816 O O . TYR A 1 222 ? 9.842 1.779 -23.938 1.00 91.06 222 TYR A O 1
ATOM 1824 N N . LEU A 1 223 ? 8.206 1.220 -22.508 1.00 89.06 223 LEU A N 1
ATOM 1825 C CA . LEU A 1 223 ? 7.439 0.465 -23.505 1.00 89.06 223 LEU A CA 1
ATOM 1826 C C . LEU A 1 223 ? 6.942 1.371 -24.641 1.00 89.06 223 LEU A C 1
ATOM 1828 O O . LEU A 1 223 ? 6.995 0.977 -25.808 1.00 89.06 223 LEU A O 1
ATOM 1832 N N . TYR A 1 224 ? 6.531 2.594 -24.303 1.00 84.19 224 TYR A N 1
ATOM 1833 C CA . TYR A 1 224 ? 5.994 3.577 -25.243 1.00 84.19 224 TYR A CA 1
ATOM 1834 C C . TYR A 1 224 ? 7.075 4.428 -25.938 1.00 84.19 224 TYR A C 1
ATOM 1836 O O . TYR A 1 224 ? 6.783 5.129 -26.900 1.00 84.19 224 TYR A O 1
ATOM 1844 N N . GLY A 1 225 ? 8.337 4.354 -25.496 1.00 81.62 225 GLY A N 1
ATOM 1845 C CA . GLY A 1 225 ? 9.460 5.072 -26.110 1.00 81.62 225 GLY A CA 1
ATOM 1846 C C . GLY A 1 225 ? 9.514 6.573 -25.795 1.00 81.62 225 GLY A C 1
ATOM 1847 O O . GLY A 1 225 ? 9.915 7.366 -26.642 1.00 81.62 225 GLY A O 1
ATOM 1848 N N . VAL A 1 226 ? 9.115 6.982 -24.589 1.00 79.56 226 VAL A N 1
ATOM 1849 C CA . VAL A 1 226 ? 9.122 8.390 -24.155 1.00 79.56 226 VAL A CA 1
ATOM 1850 C C . VAL A 1 226 ? 10.536 8.815 -23.748 1.00 79.56 226 VAL A C 1
ATOM 1852 O O . VAL A 1 226 ? 11.055 8.327 -22.747 1.00 79.56 226 VAL A O 1
ATOM 1855 N N . SER A 1 227 ? 11.159 9.738 -24.485 1.00 65.31 227 SER A N 1
ATOM 1856 C CA . SER A 1 227 ? 12.588 10.074 -24.337 1.00 65.31 227 SER A CA 1
ATOM 1857 C C . SER A 1 227 ? 12.895 11.532 -23.940 1.00 65.31 227 SER A C 1
ATOM 1859 O O . SER A 1 227 ? 13.965 12.041 -24.259 1.00 65.31 227 SER A O 1
ATOM 1861 N N . THR A 1 228 ? 11.977 12.255 -23.282 1.00 62.06 228 THR A N 1
ATOM 1862 C CA . THR A 1 228 ? 12.234 13.628 -22.783 1.00 62.06 228 THR A CA 1
ATOM 1863 C C . THR A 1 228 ? 11.559 13.898 -21.433 1.00 62.06 228 THR A C 1
ATOM 1865 O O . THR A 1 228 ? 10.451 13.427 -21.201 1.00 62.06 228 THR A O 1
ATOM 1868 N N . MET A 1 229 ? 12.198 14.693 -20.560 1.00 56.81 229 MET A N 1
ATOM 1869 C CA . MET A 1 229 ? 11.772 14.980 -19.169 1.00 56.81 229 MET A CA 1
ATOM 1870 C C . MET A 1 229 ? 10.527 15.881 -18.991 1.00 56.81 229 MET A C 1
ATOM 1872 O O . MET A 1 229 ? 10.204 16.255 -17.868 1.00 56.81 229 MET A O 1
ATOM 1876 N N . SER A 1 230 ? 9.809 16.263 -20.044 1.00 51.84 230 SER A N 1
ATOM 1877 C CA . SER A 1 230 ? 8.579 17.054 -19.897 1.00 51.84 230 SER A CA 1
ATOM 1878 C C . SER A 1 230 ? 7.373 16.129 -19.752 1.00 51.84 230 SER A C 1
ATOM 1880 O O . SER A 1 230 ? 7.261 15.189 -20.536 1.00 51.84 230 SER A O 1
ATOM 1882 N N . THR A 1 231 ? 6.491 16.412 -18.787 1.00 55.22 231 THR A N 1
ATOM 1883 C CA . THR A 1 231 ? 5.142 15.832 -18.615 1.00 55.22 231 THR A CA 1
ATOM 1884 C C . THR A 1 231 ? 4.617 15.140 -19.873 1.00 55.22 231 THR A C 1
ATOM 1886 O O . THR A 1 231 ? 4.470 15.778 -20.918 1.00 55.22 231 THR A O 1
ATOM 1889 N N . ILE A 1 232 ? 4.344 13.832 -19.786 1.00 59.25 232 ILE A N 1
ATOM 1890 C CA . ILE A 1 232 ? 3.816 13.068 -20.921 1.00 59.25 232 ILE A CA 1
ATOM 1891 C C . ILE A 1 232 ? 2.463 13.665 -21.300 1.00 59.25 232 ILE A C 1
ATOM 1893 O O . ILE A 1 232 ? 1.442 13.402 -20.668 1.00 59.25 232 ILE A O 1
ATOM 1897 N N . SER A 1 233 ? 2.440 14.473 -22.355 1.00 61.06 233 SER A N 1
ATOM 1898 C CA . SER A 1 233 ? 1.191 14.846 -22.997 1.00 61.06 233 SER A CA 1
ATOM 1899 C C . SER A 1 233 ? 0.810 13.695 -23.913 1.00 61.06 233 SER A C 1
ATOM 1901 O O . SER A 1 233 ? 1.229 13.647 -25.066 1.00 61.06 233 SER A O 1
ATOM 1903 N N . ILE A 1 234 ? 0.075 12.724 -23.368 1.00 67.38 234 ILE A N 1
ATOM 1904 C CA . ILE A 1 234 ? -0.509 11.659 -24.182 1.00 67.38 234 ILE A CA 1
ATOM 1905 C C . ILE A 1 234 ? -1.564 12.322 -25.076 1.00 67.38 234 ILE A C 1
ATOM 1907 O O . ILE A 1 234 ? -2.512 12.915 -24.537 1.00 67.38 234 ILE A O 1
ATOM 1911 N N . PRO A 1 235 ? -1.422 12.264 -26.414 1.00 72.25 235 PRO A N 1
ATOM 1912 C CA . PRO A 1 235 ? -2.427 12.795 -27.323 1.00 72.25 235 PRO A CA 1
ATOM 1913 C C . PRO A 1 235 ? -3.803 12.221 -26.983 1.00 72.25 235 PRO A C 1
ATOM 1915 O O . PRO A 1 235 ? -3.917 11.040 -26.673 1.00 72.25 235 PRO A O 1
ATOM 1918 N N . GLU A 1 236 ? -4.867 13.025 -27.070 1.00 77.25 236 GLU A N 1
ATOM 1919 C CA . GLU A 1 236 ? -6.230 12.587 -26.706 1.00 77.25 236 GLU A CA 1
ATOM 1920 C C . GLU A 1 236 ? -6.635 11.270 -27.393 1.00 77.25 236 GLU A C 1
ATOM 1922 O O . GLU A 1 236 ? -7.317 10.435 -26.811 1.00 77.25 236 GLU A O 1
ATOM 1927 N N . GLN A 1 237 ? -6.151 11.069 -28.619 1.00 81.12 237 GLN A N 1
ATOM 1928 C CA . GLN A 1 237 ? -6.411 9.899 -29.458 1.00 81.12 237 GLN A CA 1
ATOM 1929 C C . GLN A 1 237 ? -5.743 8.615 -28.930 1.00 81.12 237 GLN A C 1
ATOM 1931 O O . GLN A 1 237 ? -6.223 7.522 -29.209 1.00 81.12 237 GLN A O 1
ATOM 1936 N N . GLU A 1 238 ? -4.662 8.751 -28.159 1.00 80.50 238 GLU A N 1
ATOM 1937 C CA . GLU A 1 238 ? -3.838 7.661 -27.615 1.00 80.50 238 GLU A CA 1
ATOM 1938 C C . GLU A 1 238 ? -4.099 7.429 -26.116 1.00 80.50 238 GLU A C 1
ATOM 1940 O O . GLU A 1 238 ? -3.632 6.444 -25.544 1.00 80.50 238 GLU A O 1
ATOM 1945 N N . LYS A 1 239 ? -4.871 8.310 -25.458 1.00 80.75 239 LYS A N 1
ATOM 1946 C CA . LYS A 1 239 ? -5.145 8.227 -24.015 1.00 80.75 239 LYS A CA 1
ATOM 1947 C C . LYS A 1 239 ? -5.770 6.904 -23.612 1.00 80.75 239 LYS A C 1
ATOM 1949 O O . LYS A 1 239 ? -5.327 6.309 -22.636 1.00 80.75 239 LYS A O 1
ATOM 1954 N N . GLU A 1 240 ? -6.780 6.441 -24.346 1.00 84.25 240 GLU A N 1
ATOM 1955 C CA . GLU A 1 240 ? -7.446 5.179 -24.014 1.00 84.25 240 GLU A CA 1
ATOM 1956 C C . GLU A 1 240 ? -6.447 4.018 -24.046 1.00 84.25 240 GLU A C 1
ATOM 1958 O O . GLU A 1 240 ? -6.355 3.267 -23.079 1.00 84.25 240 GLU A O 1
ATOM 1963 N N . GLU A 1 241 ? -5.632 3.919 -25.098 1.00 84.06 241 GLU A N 1
ATOM 1964 C CA . GLU A 1 241 ? -4.599 2.886 -25.209 1.00 84.06 241 GLU A CA 1
ATOM 1965 C C . GLU A 1 241 ? -3.576 2.984 -24.069 1.00 84.06 241 GLU A C 1
ATOM 1967 O O . GLU A 1 241 ? -3.265 1.980 -23.423 1.00 84.06 241 GLU A O 1
ATOM 1972 N N . ALA A 1 242 ? -3.112 4.192 -23.745 1.00 84.38 242 ALA A N 1
ATOM 1973 C CA . ALA A 1 242 ? -2.182 4.409 -22.644 1.00 84.38 242 ALA A CA 1
ATOM 1974 C C . ALA A 1 242 ? -2.765 3.993 -21.279 1.00 84.38 242 ALA A C 1
ATOM 1976 O O . ALA A 1 242 ? -2.083 3.348 -20.475 1.00 84.38 242 ALA A O 1
ATOM 1977 N N . TYR A 1 243 ? -4.042 4.291 -21.021 1.00 84.75 243 TYR A N 1
ATOM 1978 C CA . TYR A 1 243 ? -4.731 3.831 -19.813 1.00 84.75 243 TYR A CA 1
ATOM 1979 C C . TYR A 1 243 ? -4.918 2.310 -19.793 1.00 84.75 243 TYR A C 1
ATOM 1981 O O . TYR A 1 243 ? -4.810 1.717 -18.718 1.00 84.75 243 TYR A O 1
ATOM 1989 N N . GLN A 1 244 ? -5.153 1.657 -20.935 1.00 83.19 244 GLN A N 1
ATOM 1990 C CA . GLN A 1 244 ? -5.204 0.191 -21.003 1.00 83.19 244 GLN A CA 1
ATOM 1991 C C . GLN A 1 244 ? -3.842 -0.437 -20.675 1.00 83.19 244 GLN A C 1
ATOM 1993 O O . GLN A 1 244 ? -3.776 -1.375 -19.877 1.00 83.19 244 GLN A O 1
ATOM 1998 N N . TRP A 1 245 ? -2.741 0.139 -21.166 1.00 85.81 245 TRP A N 1
ATOM 1999 C CA . TRP A 1 245 ? -1.395 -0.278 -20.758 1.00 85.81 245 TRP A CA 1
ATOM 2000 C C . TRP A 1 245 ? -1.184 -0.139 -19.251 1.00 85.81 245 TRP A C 1
ATOM 2002 O O . TRP A 1 245 ? -0.741 -1.089 -18.606 1.00 85.81 245 TRP A O 1
ATOM 2012 N N . MET A 1 246 ? -1.555 0.994 -18.653 1.00 88.50 246 MET A N 1
ATOM 2013 C CA . MET A 1 246 ? -1.441 1.181 -17.202 1.00 88.50 246 MET A CA 1
ATOM 2014 C C . MET A 1 246 ? -2.306 0.202 -16.402 1.00 88.50 246 MET A C 1
ATOM 2016 O O . MET A 1 246 ? -1.855 -0.320 -15.377 1.00 88.50 246 MET A O 1
ATOM 2020 N N . LYS A 1 247 ? -3.511 -0.113 -16.895 1.00 86.62 247 LYS A N 1
ATOM 2021 C CA . LYS A 1 247 ? -4.386 -1.138 -16.310 1.00 86.62 247 LYS A CA 1
ATOM 2022 C C . LYS A 1 247 ? -3.767 -2.533 -16.335 1.00 86.62 247 LYS A C 1
ATOM 2024 O O . LYS A 1 247 ? -4.126 -3.339 -15.483 1.00 86.62 247 LYS A O 1
ATOM 2029 N N . ALA A 1 248 ? -2.825 -2.804 -17.238 1.00 86.56 248 ALA A N 1
ATOM 2030 C CA . ALA A 1 248 ? -2.021 -4.021 -17.214 1.00 86.56 248 ALA A CA 1
ATOM 2031 C C . ALA A 1 248 ? -0.771 -3.887 -16.324 1.00 86.56 248 ALA A C 1
ATOM 2033 O O . ALA A 1 248 ? -0.475 -4.784 -15.528 1.00 86.56 248 ALA A O 1
ATOM 2034 N N . ILE A 1 249 ? -0.040 -2.772 -16.419 1.00 90.94 249 ILE A N 1
ATOM 2035 C CA . ILE A 1 249 ? 1.240 -2.555 -15.726 1.00 90.94 249 ILE A CA 1
ATOM 2036 C C . ILE A 1 249 ? 1.062 -2.536 -14.202 1.00 90.94 249 ILE A C 1
ATOM 2038 O O . ILE A 1 249 ? 1.782 -3.248 -13.498 1.00 90.94 249 ILE A O 1
ATOM 2042 N N . ILE A 1 250 ? 0.105 -1.762 -13.679 1.00 93.00 250 ILE A N 1
ATOM 2043 C CA . ILE A 1 250 ? -0.051 -1.548 -12.231 1.00 93.00 250 ILE A CA 1
ATOM 2044 C C . ILE A 1 250 ? -0.392 -2.859 -11.501 1.00 93.00 250 ILE A C 1
ATOM 2046 O O . ILE A 1 250 ? 0.354 -3.230 -10.589 1.00 93.00 250 ILE A O 1
ATOM 2050 N N . PRO A 1 251 ? -1.425 -3.635 -11.899 1.00 90.69 251 PRO A N 1
ATOM 2051 C CA . PRO A 1 251 ? -1.680 -4.944 -11.295 1.00 90.69 251 PRO A CA 1
ATOM 2052 C C . PRO A 1 251 ? -0.498 -5.905 -11.427 1.00 90.69 251 PRO A C 1
ATOM 2054 O O . PRO A 1 251 ? -0.211 -6.653 -10.491 1.00 90.69 251 PRO A O 1
ATOM 2057 N N . SER A 1 252 ? 0.228 -5.861 -12.549 1.00 88.38 252 SER A N 1
ATOM 2058 C CA . SER A 1 252 ? 1.418 -6.695 -12.755 1.00 88.38 252 SER A CA 1
ATOM 2059 C C . SER A 1 252 ? 2.534 -6.351 -11.763 1.00 88.38 252 SER A C 1
ATOM 2061 O O . SER A 1 252 ? 3.180 -7.253 -11.228 1.00 88.38 252 SER A O 1
ATOM 2063 N N . LEU A 1 253 ? 2.751 -5.068 -11.464 1.00 90.56 253 LEU A N 1
ATOM 2064 C CA . LEU A 1 253 ? 3.724 -4.621 -10.464 1.00 90.56 253 LEU A CA 1
ATOM 2065 C C . LEU A 1 253 ? 3.275 -4.935 -9.034 1.00 90.56 253 LEU A C 1
ATOM 2067 O O . LEU A 1 253 ? 4.089 -5.404 -8.240 1.00 90.56 253 LEU A O 1
ATOM 2071 N N . LEU A 1 254 ? 1.992 -4.756 -8.707 1.00 90.12 254 LEU A N 1
ATOM 2072 C CA . LEU A 1 254 ? 1.439 -5.169 -7.410 1.00 90.12 254 LEU A CA 1
ATOM 2073 C C . LEU A 1 254 ? 1.636 -6.672 -7.180 1.00 90.12 254 LEU A C 1
ATOM 2075 O O . LEU A 1 254 ? 2.082 -7.095 -6.109 1.00 90.12 254 LEU A O 1
ATOM 2079 N N . PHE A 1 255 ? 1.358 -7.477 -8.207 1.00 87.38 255 PHE A N 1
ATOM 2080 C CA . PHE A 1 255 ? 1.578 -8.918 -8.196 1.00 87.38 255 PHE A CA 1
ATOM 2081 C C . PHE A 1 255 ? 3.066 -9.236 -8.010 1.00 87.38 255 PHE A C 1
ATOM 2083 O O . PHE A 1 255 ? 3.429 -9.924 -7.055 1.00 87.38 255 PHE A O 1
ATOM 2090 N N . ARG A 1 256 ? 3.942 -8.657 -8.850 1.00 84.75 256 ARG A N 1
ATOM 2091 C CA . ARG A 1 256 ? 5.409 -8.784 -8.767 1.00 84.75 256 ARG A CA 1
ATOM 2092 C C . ARG A 1 256 ? 5.935 -8.462 -7.371 1.00 84.75 256 ARG A C 1
ATOM 2094 O O . ARG A 1 256 ? 6.815 -9.165 -6.886 1.00 84.75 256 ARG A O 1
ATOM 2101 N N . ASN A 1 257 ? 5.390 -7.444 -6.713 1.00 85.19 257 ASN A N 1
ATOM 2102 C CA . ASN A 1 257 ? 5.840 -6.980 -5.402 1.00 85.19 257 ASN A CA 1
ATOM 2103 C C . ASN A 1 257 ? 5.208 -7.731 -4.215 1.00 85.19 257 ASN A C 1
ATOM 2105 O O . ASN A 1 257 ? 5.485 -7.384 -3.061 1.00 85.19 257 ASN A O 1
ATOM 2109 N N . SER A 1 258 ? 4.441 -8.799 -4.478 1.00 85.31 258 SER A N 1
ATOM 2110 C CA . SER A 1 258 ? 3.731 -9.606 -3.473 1.00 85.31 258 SER A CA 1
ATOM 2111 C C . SER A 1 258 ? 2.750 -8.776 -2.632 1.00 85.31 258 SER A C 1
ATOM 2113 O O . SER A 1 258 ? 2.665 -8.935 -1.416 1.00 85.31 258 SER A O 1
ATOM 2115 N N . MET A 1 259 ? 2.038 -7.850 -3.281 1.00 89.56 259 MET A N 1
ATOM 2116 C CA . MET A 1 259 ? 1.071 -6.943 -2.646 1.00 89.56 259 MET A CA 1
ATOM 2117 C C . MET A 1 259 ? -0.389 -7.375 -2.848 1.00 89.56 259 MET A C 1
ATOM 2119 O O . MET A 1 259 ? -1.297 -6.645 -2.454 1.00 89.56 259 MET A O 1
ATOM 2123 N N . LEU A 1 260 ? -0.621 -8.546 -3.453 1.00 89.12 260 LEU A N 1
ATOM 2124 C CA . LEU A 1 260 ? -1.949 -9.063 -3.787 1.00 89.12 260 LEU A CA 1
ATOM 2125 C C . LEU A 1 260 ? -2.300 -10.336 -3.003 1.00 89.12 260 LEU A C 1
ATOM 2127 O O . LEU A 1 260 ? -1.431 -11.131 -2.636 1.00 89.12 260 LEU A O 1
ATOM 2131 N N . GLU A 1 261 ? -3.599 -10.535 -2.789 1.00 88.75 261 GLU A N 1
ATOM 2132 C CA . GLU A 1 261 ? -4.177 -11.723 -2.164 1.00 88.75 261 GLU A CA 1
ATOM 2133 C C . GLU A 1 261 ? -4.593 -12.740 -3.225 1.00 88.75 261 GLU A C 1
ATOM 2135 O O . GLU A 1 261 ? -5.014 -12.395 -4.333 1.00 88.75 261 GLU A O 1
ATOM 2140 N N . ALA A 1 262 ? -4.520 -14.014 -2.866 1.00 87.31 262 ALA A N 1
ATOM 2141 C CA . ALA A 1 262 ? -5.193 -15.083 -3.574 1.00 87.31 262 ALA A CA 1
ATOM 2142 C C . ALA A 1 262 ? -6.674 -15.151 -3.159 1.00 87.31 262 ALA A C 1
ATOM 2144 O O . ALA A 1 262 ? -7.076 -14.703 -2.086 1.00 87.31 262 ALA A O 1
ATOM 2145 N N . LYS A 1 263 ? -7.508 -15.745 -4.013 1.00 87.12 263 LYS A N 1
ATOM 2146 C CA . LYS A 1 263 ? -8.958 -15.912 -3.812 1.00 87.12 263 LYS A CA 1
ATOM 2147 C C . LYS A 1 263 ? -9.321 -16.730 -2.572 1.00 87.12 263 LYS A C 1
ATOM 2149 O O . LYS A 1 263 ? -10.434 -16.600 -2.082 1.00 87.12 263 LYS A O 1
ATOM 2154 N N . ASP A 1 264 ? -8.411 -17.569 -2.089 1.00 83.25 264 ASP A N 1
ATOM 2155 C CA . ASP A 1 264 ? -8.562 -18.355 -0.861 1.00 83.25 264 ASP A CA 1
ATOM 2156 C C . ASP A 1 264 ? -8.104 -17.597 0.403 1.00 83.25 264 ASP A C 1
ATOM 2158 O O . ASP A 1 264 ? -8.043 -18.183 1.483 1.00 83.25 264 ASP A O 1
ATOM 2162 N N . GLY A 1 265 ? -7.755 -16.310 0.278 1.00 77.94 265 GLY A N 1
ATOM 2163 C CA . GLY A 1 265 ? -7.215 -15.488 1.364 1.00 77.94 265 GLY A CA 1
ATOM 2164 C C . GLY A 1 265 ? -5.733 -15.743 1.654 1.00 77.94 265 GLY A C 1
ATOM 2165 O O . GLY A 1 265 ? -5.180 -15.195 2.605 1.00 77.94 265 GLY A O 1
ATOM 2166 N N . GLY A 1 266 ? -5.054 -16.583 0.868 1.00 80.25 266 GLY A N 1
ATOM 2167 C CA . GLY A 1 266 ? -3.607 -16.740 0.943 1.00 80.25 266 GLY A CA 1
ATOM 2168 C C . GLY A 1 266 ? -2.865 -15.525 0.384 1.00 80.25 266 GLY A C 1
ATOM 2169 O O . GLY A 1 266 ? -3.357 -14.805 -0.480 1.00 80.25 266 GLY A O 1
ATOM 2170 N N . ARG A 1 267 ? -1.624 -15.312 0.825 1.00 78.31 267 ARG A N 1
ATOM 2171 C CA . ARG A 1 267 ? -0.725 -14.366 0.156 1.00 78.31 267 ARG A CA 1
ATOM 2172 C C . ARG A 1 267 ? -0.120 -14.958 -1.094 1.00 78.31 267 ARG A C 1
ATOM 2174 O O . ARG A 1 267 ? 0.422 -16.065 -1.066 1.00 78.31 267 ARG A O 1
ATOM 2181 N N . ILE A 1 268 ? -0.065 -14.146 -2.137 1.00 77.94 268 ILE A N 1
ATOM 2182 C CA . ILE A 1 268 ? 0.743 -14.455 -3.305 1.00 77.94 268 ILE A CA 1
ATOM 2183 C C . ILE A 1 268 ? 2.162 -13.977 -3.022 1.00 77.94 268 ILE A C 1
ATOM 2185 O O . ILE A 1 268 ? 2.429 -12.779 -2.959 1.00 77.94 268 ILE A O 1
ATOM 2189 N N . ARG A 1 269 ? 3.070 -14.934 -2.833 1.00 73.75 269 ARG A N 1
ATOM 2190 C CA . ARG A 1 269 ? 4.507 -14.675 -2.757 1.00 73.75 269 ARG A CA 1
ATOM 2191 C C . ARG A 1 269 ? 5.142 -15.122 -4.054 1.00 73.75 269 ARG A C 1
ATOM 2193 O O . ARG A 1 269 ? 5.139 -16.307 -4.380 1.00 73.75 269 ARG A O 1
ATOM 2200 N N . ILE A 1 270 ? 5.684 -14.168 -4.785 1.00 69.25 270 ILE A N 1
ATOM 2201 C CA . ILE A 1 270 ? 6.609 -14.466 -5.872 1.00 69.25 270 ILE A CA 1
ATOM 2202 C C . ILE A 1 270 ? 8.003 -14.478 -5.247 1.00 69.25 270 ILE A C 1
ATOM 2204 O O . ILE A 1 270 ? 8.219 -13.790 -4.253 1.00 69.25 270 ILE A O 1
ATOM 2208 N N . ASN A 1 271 ? 8.947 -15.248 -5.799 1.00 54.78 271 ASN A N 1
ATOM 2209 C CA . ASN A 1 271 ? 10.375 -15.218 -5.428 1.00 54.78 271 ASN A CA 1
ATOM 2210 C C . ASN A 1 271 ? 11.030 -13.857 -5.788 1.00 54.78 271 ASN A C 1
ATOM 2212 O O . ASN A 1 271 ? 12.073 -13.787 -6.437 1.00 54.78 271 ASN A O 1
ATOM 2216 N N . SER A 1 272 ? 10.380 -12.756 -5.418 1.00 51.78 272 SER A N 1
ATOM 2217 C CA . SER A 1 272 ? 10.720 -11.362 -5.671 1.00 51.78 272 SER A CA 1
ATOM 2218 C C . SER A 1 272 ? 11.167 -10.637 -4.400 1.00 51.78 272 SER A C 1
ATOM 2220 O O . SER A 1 272 ? 11.272 -9.411 -4.408 1.00 51.78 272 SER A O 1
ATOM 2222 N N . ASP A 1 273 ? 11.564 -11.377 -3.354 1.00 51.00 273 ASP A N 1
ATOM 2223 C CA . ASP A 1 273 ? 12.262 -10.853 -2.159 1.00 51.00 273 ASP A CA 1
ATOM 2224 C C . ASP A 1 273 ? 13.532 -10.046 -2.500 1.00 51.00 273 ASP A C 1
ATOM 2226 O O . ASP A 1 273 ? 14.120 -9.371 -1.662 1.00 51.00 273 ASP A O 1
ATOM 2230 N N . LYS A 1 274 ? 13.924 -10.065 -3.772 1.00 64.12 274 LYS A N 1
ATOM 2231 C CA . LYS A 1 274 ? 15.037 -9.345 -4.370 1.00 64.12 274 LYS A CA 1
ATOM 2232 C C . LYS A 1 274 ? 14.867 -7.814 -4.401 1.00 64.12 274 LYS A C 1
ATOM 2234 O O . LYS A 1 274 ? 15.831 -7.144 -4.738 1.00 64.12 274 LYS A O 1
ATOM 2239 N N . ASN A 1 275 ? 13.713 -7.233 -4.033 1.00 71.19 275 ASN A N 1
ATOM 2240 C CA . ASN A 1 275 ? 13.493 -5.768 -4.008 1.00 71.19 275 ASN A CA 1
ATOM 2241 C C . ASN A 1 275 ? 14.035 -5.077 -5.275 1.00 71.19 275 ASN A C 1
ATOM 2243 O O . ASN A 1 275 ? 14.991 -4.297 -5.229 1.00 71.19 275 ASN A O 1
ATOM 2247 N N . ILE A 1 276 ? 13.464 -5.434 -6.426 1.00 83.06 276 ILE A N 1
ATOM 2248 C CA . ILE A 1 276 ? 13.989 -5.007 -7.723 1.00 83.06 276 ILE A CA 1
ATOM 2249 C C . ILE A 1 276 ? 13.811 -3.496 -7.871 1.00 83.06 276 ILE A C 1
ATOM 2251 O O . ILE A 1 276 ? 12.694 -2.995 -7.882 1.00 83.06 276 ILE A O 1
ATOM 2255 N N . LYS A 1 277 ? 14.926 -2.781 -8.003 1.00 87.44 277 LYS A N 1
ATOM 2256 C CA . LYS A 1 277 ? 14.960 -1.343 -8.267 1.00 87.44 277 LYS A CA 1
ATOM 2257 C C . LYS A 1 277 ? 14.888 -1.089 -9.763 1.00 87.44 277 LYS A C 1
ATOM 2259 O O . LYS A 1 277 ? 15.634 -1.713 -10.521 1.00 87.44 277 LYS A O 1
ATOM 2264 N N . MET A 1 278 ? 14.047 -0.139 -10.161 1.00 89.44 278 MET A N 1
ATOM 2265 C CA . MET A 1 278 ? 13.880 0.276 -11.548 1.00 89.44 278 MET A CA 1
ATOM 2266 C C . MET A 1 278 ? 14.372 1.710 -11.760 1.00 89.44 278 MET A C 1
ATOM 2268 O O . MET A 1 278 ? 13.990 2.635 -11.036 1.00 89.44 278 MET A O 1
ATOM 2272 N N . VAL A 1 279 ? 15.210 1.899 -12.776 1.00 91.12 279 VAL A N 1
ATOM 2273 C CA . VAL A 1 279 ? 15.690 3.212 -13.219 1.00 91.12 279 VAL A CA 1
ATOM 2274 C C . VAL A 1 279 ? 15.451 3.312 -14.715 1.00 91.12 279 VAL A C 1
ATOM 2276 O O . VAL A 1 279 ? 15.885 2.436 -15.454 1.00 91.12 279 VAL A O 1
ATOM 2279 N N . TYR A 1 280 ? 14.761 4.359 -15.147 1.00 91.06 280 TYR A N 1
ATOM 2280 C CA . TYR A 1 280 ? 14.580 4.667 -16.559 1.00 91.06 280 TYR A CA 1
ATOM 2281 C C . TYR A 1 280 ? 15.433 5.882 -16.905 1.00 91.06 280 TYR A C 1
ATOM 2283 O O . TYR A 1 280 ? 15.353 6.904 -16.223 1.00 91.06 280 TYR A O 1
ATOM 2291 N N . ASP A 1 281 ? 16.284 5.730 -17.910 1.00 89.62 281 ASP A N 1
ATOM 2292 C CA . ASP A 1 281 ? 17.109 6.801 -18.450 1.00 89.62 281 ASP A CA 1
ATOM 2293 C C . ASP A 1 281 ? 16.361 7.427 -19.630 1.00 89.62 281 ASP A C 1
ATOM 2295 O O . ASP A 1 281 ? 16.188 6.792 -20.670 1.00 89.62 281 ASP A O 1
ATOM 2299 N N . TYR A 1 282 ? 15.893 8.661 -19.445 1.00 85.69 282 TYR A N 1
ATOM 2300 C CA . TYR A 1 282 ? 15.111 9.383 -20.449 1.00 85.69 282 TYR A CA 1
ATOM 2301 C C . TYR A 1 282 ? 15.964 9.830 -21.637 1.00 85.69 282 TYR A C 1
ATOM 2303 O O . TYR A 1 282 ? 15.431 9.923 -22.739 1.00 85.69 282 TYR A O 1
ATOM 2311 N N . ASP A 1 283 ? 17.268 10.047 -21.442 1.00 86.31 283 ASP A N 1
ATOM 2312 C CA . ASP A 1 283 ? 18.171 10.488 -22.507 1.00 86.31 283 ASP A CA 1
ATOM 2313 C C . ASP A 1 283 ? 18.474 9.337 -23.468 1.00 86.31 283 ASP A C 1
ATOM 2315 O O . ASP A 1 283 ? 18.549 9.522 -24.684 1.00 86.31 283 ASP A O 1
ATOM 2319 N N . THR A 1 284 ? 18.645 8.126 -22.928 1.00 89.12 284 THR A N 1
ATOM 2320 C CA . THR A 1 284 ? 18.961 6.937 -23.736 1.00 89.12 284 THR A CA 1
ATOM 2321 C C . THR A 1 284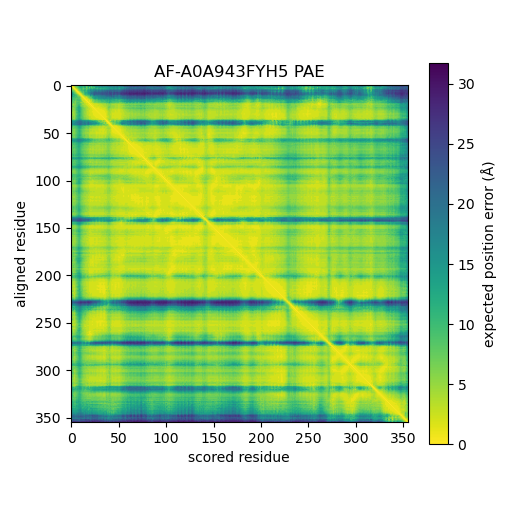 ? 17.745 6.071 -24.066 1.00 89.12 284 THR A C 1
ATOM 2323 O O . THR A 1 284 ? 17.833 5.194 -24.930 1.00 89.12 284 THR A O 1
ATOM 2326 N N . GLY A 1 285 ? 16.618 6.287 -23.386 1.00 89.44 285 GLY A N 1
ATOM 2327 C CA . GLY A 1 285 ? 15.421 5.451 -23.472 1.00 89.44 285 GLY A CA 1
ATOM 2328 C C . GLY A 1 285 ? 15.617 4.041 -22.906 1.00 89.44 285 GLY A C 1
ATOM 2329 O O . GLY A 1 285 ? 14.844 3.138 -23.224 1.00 89.44 285 GLY A O 1
ATOM 2330 N N . LYS A 1 286 ? 16.670 3.806 -22.113 1.00 93.56 286 LYS A N 1
ATOM 2331 C CA . LYS A 1 286 ? 16.989 2.479 -21.571 1.00 93.56 286 LYS A CA 1
ATOM 2332 C C . LYS A 1 286 ? 16.373 2.278 -20.197 1.00 93.56 286 LYS A C 1
ATOM 2334 O O . LYS A 1 286 ? 16.396 3.167 -19.344 1.00 93.56 286 LYS A O 1
ATOM 2339 N N . LEU A 1 287 ? 15.888 1.066 -19.945 1.00 94.06 287 LEU A N 1
ATOM 2340 C CA . LEU A 1 287 ? 15.382 0.672 -18.635 1.00 94.06 287 LEU A CA 1
ATOM 2341 C C . LEU A 1 287 ? 16.394 -0.220 -17.932 1.00 94.06 287 LEU A C 1
ATOM 2343 O O . LEU A 1 287 ? 16.837 -1.229 -18.470 1.00 94.06 287 LEU A O 1
ATOM 2347 N N . LYS A 1 288 ? 16.724 0.114 -16.693 1.00 93.62 288 LYS A N 1
ATOM 2348 C CA . LYS A 1 288 ? 17.566 -0.697 -15.827 1.00 93.62 288 LYS A CA 1
ATOM 2349 C C . LYS A 1 288 ? 16.734 -1.324 -14.721 1.00 93.62 288 LYS A C 1
ATOM 2351 O O . LYS A 1 288 ? 16.045 -0.621 -13.982 1.00 93.62 288 LYS A O 1
ATOM 2356 N N . GLN A 1 289 ? 16.862 -2.636 -14.558 1.00 91.75 289 GLN A N 1
ATOM 2357 C CA . GLN A 1 289 ? 16.406 -3.357 -13.375 1.00 91.75 289 GLN A CA 1
ATOM 2358 C C . GLN A 1 289 ? 17.606 -3.899 -12.609 1.00 91.75 289 GLN A C 1
ATOM 2360 O O . GLN A 1 289 ? 18.501 -4.500 -13.199 1.00 91.75 289 GLN A O 1
ATOM 2365 N N . SER A 1 290 ? 17.619 -3.710 -11.294 1.00 89.75 290 SER A N 1
ATOM 2366 C CA . SER A 1 290 ? 18.707 -4.205 -10.449 1.00 89.75 290 SER A CA 1
ATOM 2367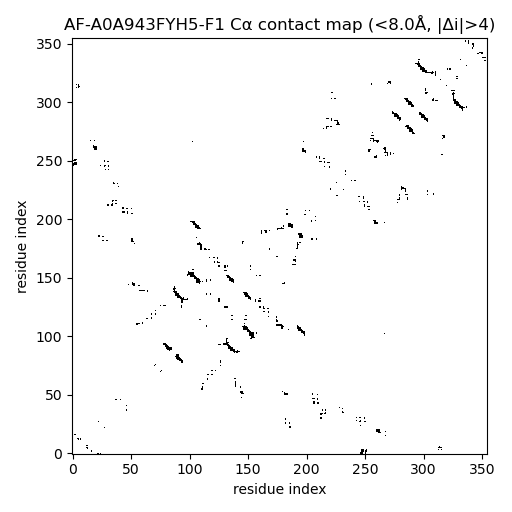 C C . SER A 1 290 ? 18.213 -4.737 -9.117 1.00 89.75 290 SER A C 1
ATOM 2369 O O . SER A 1 290 ? 17.243 -4.218 -8.568 1.00 89.75 290 SER A O 1
ATOM 2371 N N . PHE A 1 291 ? 18.897 -5.735 -8.576 1.00 87.25 291 PHE A N 1
ATOM 2372 C CA . PHE A 1 291 ? 18.632 -6.261 -7.244 1.00 87.25 291 PHE A CA 1
ATOM 2373 C C . PHE A 1 291 ? 19.897 -6.821 -6.601 1.00 87.25 291 PHE A C 1
ATOM 2375 O O . PHE A 1 291 ? 20.899 -7.062 -7.275 1.00 87.25 291 PHE A O 1
ATOM 2382 N N . ARG A 1 292 ? 19.823 -7.058 -5.291 1.00 86.50 292 ARG A N 1
ATOM 2383 C CA . ARG A 1 292 ? 20.863 -7.744 -4.527 1.00 86.50 292 ARG A CA 1
ATOM 2384 C C . ARG A 1 292 ? 20.291 -9.014 -3.911 1.00 86.50 292 ARG A C 1
ATOM 2386 O O . ARG A 1 292 ? 19.174 -8.990 -3.399 1.00 86.50 292 ARG A O 1
ATOM 2393 N N . ASP A 1 293 ? 21.055 -10.094 -3.959 1.00 84.06 293 ASP A N 1
ATOM 2394 C CA . ASP A 1 293 ? 20.788 -11.316 -3.203 1.00 84.06 293 ASP A CA 1
ATOM 2395 C C . ASP A 1 293 ? 22.084 -11.870 -2.589 1.00 84.06 293 ASP A C 1
ATOM 2397 O O . ASP A 1 293 ? 23.124 -11.204 -2.614 1.00 84.06 293 ASP A O 1
ATOM 2401 N N . ASP A 1 294 ? 22.020 -13.066 -2.003 1.00 84.69 294 ASP A N 1
ATOM 2402 C CA . ASP A 1 294 ? 23.158 -13.710 -1.334 1.00 84.69 294 ASP A CA 1
ATOM 2403 C C . ASP A 1 294 ? 24.355 -13.963 -2.271 1.00 84.69 294 ASP A C 1
ATOM 2405 O O . ASP A 1 294 ? 25.479 -14.142 -1.802 1.00 84.69 294 ASP A O 1
ATOM 2409 N N . ASN A 1 295 ? 24.148 -13.942 -3.592 1.00 83.25 295 ASN A N 1
ATOM 2410 C CA . ASN A 1 295 ? 25.201 -14.115 -4.593 1.00 83.25 295 ASN A CA 1
ATOM 2411 C C . ASN A 1 295 ? 25.833 -12.788 -5.038 1.00 83.25 295 ASN A C 1
ATOM 2413 O O . ASN A 1 295 ? 26.868 -12.807 -5.706 1.00 83.25 295 ASN A O 1
ATOM 2417 N N . GLY A 1 296 ? 25.253 -11.646 -4.660 1.00 86.94 296 GLY A N 1
ATOM 2418 C CA . GLY A 1 296 ? 25.777 -10.323 -4.983 1.00 86.94 296 GLY A CA 1
ATOM 2419 C C . GLY A 1 296 ? 24.762 -9.395 -5.645 1.00 86.94 296 GLY A C 1
ATOM 2420 O O . GLY A 1 296 ? 23.571 -9.422 -5.334 1.00 86.94 296 GLY A O 1
ATOM 2421 N N . TYR A 1 297 ? 25.261 -8.506 -6.502 1.00 89.50 297 TYR A N 1
ATOM 2422 C CA . TYR A 1 297 ? 24.486 -7.488 -7.208 1.00 89.50 297 TYR A CA 1
ATOM 2423 C C . TYR A 1 297 ? 24.263 -7.883 -8.663 1.00 89.50 297 TYR A C 1
ATOM 2425 O O . TYR A 1 297 ? 25.192 -8.267 -9.374 1.00 89.50 297 TYR A O 1
ATOM 2433 N N . HIS A 1 298 ? 23.023 -7.735 -9.111 1.00 89.12 298 HIS A N 1
ATOM 2434 C CA . HIS A 1 298 ? 22.581 -8.116 -10.442 1.00 89.12 298 HIS A CA 1
ATOM 2435 C C . HIS A 1 298 ? 21.908 -6.932 -11.121 1.00 89.12 298 HIS A C 1
ATOM 2437 O O . HIS A 1 298 ? 21.054 -6.272 -10.529 1.00 89.12 298 HIS A O 1
ATOM 2443 N N . GLU A 1 299 ? 22.268 -6.686 -12.375 1.00 91.50 299 GLU A N 1
ATOM 2444 C CA . GLU A 1 299 ? 21.790 -5.569 -13.178 1.00 91.50 299 GLU A CA 1
ATOM 2445 C C . GLU A 1 299 ? 21.457 -6.026 -14.599 1.00 91.50 299 GLU A C 1
ATOM 2447 O O . GLU A 1 299 ? 22.210 -6.763 -15.239 1.00 91.50 299 GLU A O 1
ATOM 2452 N N . PHE A 1 300 ? 20.311 -5.564 -15.084 1.00 92.19 300 PHE A N 1
ATOM 2453 C CA . PHE A 1 300 ? 19.764 -5.857 -16.398 1.00 92.19 300 PHE A CA 1
ATOM 2454 C C . PHE A 1 300 ? 19.391 -4.533 -17.045 1.00 92.19 300 PHE A C 1
ATOM 2456 O O . PHE A 1 300 ? 18.482 -3.844 -16.578 1.00 92.19 300 PHE A O 1
ATOM 2463 N N . LEU A 1 301 ? 20.119 -4.171 -18.091 1.00 94.75 301 LEU A N 1
ATOM 2464 C CA . LEU A 1 301 ? 19.885 -2.977 -18.883 1.00 94.75 301 LEU A CA 1
ATOM 2465 C C . LEU A 1 301 ? 19.197 -3.387 -20.183 1.00 94.75 301 LEU A C 1
ATOM 2467 O O . LEU A 1 301 ? 19.806 -4.038 -21.032 1.00 94.75 301 LEU A O 1
ATOM 2471 N N . PHE A 1 302 ? 17.930 -3.020 -20.304 1.00 94.56 302 PHE A N 1
ATOM 2472 C CA . PHE A 1 302 ? 17.110 -3.253 -21.478 1.00 94.56 302 PHE A CA 1
ATOM 2473 C C . PHE A 1 302 ? 17.280 -2.082 -22.454 1.00 94.56 302 PHE A C 1
ATOM 2475 O O . PHE A 1 302 ? 17.120 -0.915 -22.077 1.00 94.56 302 PHE A O 1
ATOM 2482 N N . ASP A 1 303 ? 17.661 -2.397 -23.689 1.00 94.44 303 ASP A N 1
ATOM 2483 C CA . ASP A 1 303 ? 17.835 -1.422 -24.764 1.00 94.44 303 ASP A CA 1
ATOM 2484 C C . ASP A 1 303 ? 16.473 -0.938 -25.286 1.00 94.44 303 ASP A C 1
ATOM 2486 O O . ASP A 1 303 ? 15.503 -1.685 -25.274 1.00 94.44 303 ASP A O 1
ATOM 2490 N N . SER A 1 304 ? 16.394 0.284 -25.818 1.00 92.06 304 SER A N 1
ATOM 2491 C CA . SER A 1 304 ? 15.155 0.891 -26.346 1.00 92.06 304 SER A CA 1
ATOM 2492 C C . SER A 1 304 ? 14.610 0.249 -27.638 1.00 92.06 304 SER A C 1
ATOM 2494 O O . SER A 1 304 ? 13.739 0.811 -28.302 1.00 92.06 304 SER A O 1
ATOM 2496 N N . THR A 1 305 ? 15.121 -0.923 -28.019 1.00 93.50 305 THR A N 1
ATOM 2497 C CA . THR A 1 305 ? 14.708 -1.673 -29.208 1.00 93.50 305 THR A CA 1
ATOM 2498 C C . THR A 1 305 ? 13.483 -2.543 -28.926 1.00 93.50 305 THR A C 1
ATOM 2500 O O . THR A 1 305 ? 13.174 -2.857 -27.777 1.00 93.50 305 THR A O 1
ATOM 2503 N N . GLU A 1 306 ? 12.806 -3.003 -29.980 1.00 92.00 306 GLU A N 1
ATOM 2504 C CA . GLU A 1 306 ? 11.680 -3.940 -29.845 1.00 92.00 306 GLU A CA 1
ATOM 2505 C C . GLU A 1 306 ? 12.089 -5.246 -29.142 1.00 92.00 306 GLU A C 1
ATOM 2507 O O . GLU A 1 306 ? 11.386 -5.696 -28.240 1.00 92.00 306 GLU A O 1
ATOM 2512 N N . ASP A 1 307 ? 13.278 -5.783 -29.447 1.00 92.88 307 ASP A N 1
ATOM 2513 C CA . ASP A 1 307 ? 13.833 -6.946 -28.737 1.00 92.88 307 ASP A CA 1
ATOM 2514 C C . ASP A 1 307 ? 13.976 -6.681 -27.227 1.00 92.88 307 ASP A C 1
ATOM 2516 O O . ASP A 1 307 ? 13.663 -7.542 -26.402 1.00 92.88 307 ASP A O 1
ATOM 2520 N N . GLY A 1 308 ? 14.424 -5.480 -26.842 1.00 92.31 308 GLY A N 1
ATOM 2521 C CA . GLY A 1 308 ? 14.551 -5.088 -25.439 1.00 92.31 308 GLY A CA 1
ATOM 2522 C C . GLY A 1 308 ? 13.195 -4.963 -24.743 1.00 92.31 308 GLY A C 1
ATOM 2523 O O . GLY A 1 308 ? 13.047 -5.371 -23.584 1.00 92.31 308 GLY A O 1
ATOM 2524 N N . LYS A 1 309 ? 12.180 -4.409 -25.419 1.00 91.19 309 LYS A N 1
ATOM 2525 C CA . LYS A 1 309 ? 10.806 -4.310 -24.891 1.00 91.19 309 LYS A CA 1
ATOM 2526 C C . LYS A 1 309 ? 10.182 -5.688 -24.706 1.00 91.19 309 LYS A C 1
ATOM 2528 O O . LYS A 1 309 ? 9.630 -5.982 -23.643 1.00 91.19 309 LYS A O 1
ATOM 2533 N N . GLU A 1 310 ? 10.337 -6.564 -25.693 1.00 89.12 310 GLU A N 1
ATOM 2534 C CA . GLU A 1 310 ? 9.874 -7.947 -25.618 1.00 89.12 310 GLU A CA 1
ATOM 2535 C C . GLU A 1 310 ? 10.577 -8.708 -24.484 1.00 89.12 310 GLU A C 1
ATOM 2537 O O . GLU A 1 310 ? 9.933 -9.426 -23.710 1.00 89.12 310 GLU A O 1
ATOM 2542 N N . ALA A 1 311 ? 11.886 -8.503 -24.319 1.00 89.00 311 ALA A N 1
ATOM 2543 C CA . ALA A 1 311 ? 12.640 -9.091 -23.223 1.00 89.00 311 ALA A CA 1
ATOM 2544 C C . ALA A 1 311 ? 12.145 -8.603 -21.850 1.00 89.00 311 ALA A C 1
ATOM 2546 O O . ALA A 1 311 ? 12.029 -9.421 -20.933 1.00 89.00 311 ALA A O 1
ATOM 2547 N N . LEU A 1 312 ? 11.794 -7.321 -21.687 1.00 88.94 312 LEU A N 1
ATOM 2548 C CA . LEU A 1 312 ? 11.186 -6.831 -20.445 1.00 88.94 312 LEU A CA 1
ATOM 2549 C C . LEU A 1 312 ? 9.874 -7.565 -20.141 1.00 88.94 312 LEU A C 1
ATOM 2551 O O . LEU A 1 312 ? 9.701 -8.061 -19.027 1.00 88.94 312 LEU A O 1
ATOM 2555 N N . LEU A 1 313 ? 8.969 -7.661 -21.119 1.00 86.38 313 LEU A N 1
ATOM 2556 C CA . LEU A 1 313 ? 7.664 -8.306 -20.942 1.00 86.38 313 LEU A CA 1
ATOM 2557 C C . LEU A 1 313 ? 7.810 -9.798 -20.601 1.00 86.38 313 LEU A C 1
ATOM 2559 O O . LEU A 1 313 ? 7.168 -10.291 -19.670 1.00 86.38 313 LEU A O 1
ATOM 2563 N N . ARG A 1 314 ? 8.725 -10.509 -21.276 1.00 81.88 314 ARG A N 1
ATOM 2564 C CA . ARG A 1 314 ? 9.034 -11.926 -21.001 1.00 81.88 314 ARG A CA 1
ATOM 2565 C C . ARG A 1 314 ? 9.592 -12.153 -19.592 1.00 81.88 314 ARG A C 1
ATOM 2567 O O . ARG A 1 314 ? 9.332 -13.197 -18.993 1.00 81.88 314 ARG A O 1
ATOM 2574 N N . ASN A 1 315 ? 10.347 -11.192 -19.059 1.00 79.81 315 ASN A N 1
ATOM 2575 C CA . ASN A 1 315 ? 11.034 -11.296 -17.766 1.00 79.81 315 ASN A CA 1
ATOM 2576 C C . ASN A 1 315 ? 10.377 -10.459 -16.657 1.00 79.81 315 ASN A C 1
ATOM 2578 O O . ASN A 1 315 ? 10.976 -10.258 -15.599 1.00 79.81 315 ASN A O 1
ATOM 2582 N N . PHE A 1 316 ? 9.149 -9.978 -16.865 1.00 81.44 316 PHE A N 1
ATOM 2583 C CA . PHE A 1 316 ? 8.545 -8.969 -15.994 1.00 81.44 316 PHE A CA 1
ATOM 2584 C C . PHE A 1 316 ? 8.464 -9.404 -14.520 1.00 81.44 316 PHE A C 1
ATOM 2586 O O . PHE A 1 316 ? 8.744 -8.619 -13.614 1.00 81.44 316 PHE A O 1
ATOM 2593 N N . TYR A 1 317 ? 8.147 -10.680 -14.272 1.00 77.25 317 TYR A N 1
ATOM 2594 C CA . TYR A 1 317 ? 8.016 -11.242 -12.919 1.00 77.25 317 TYR A CA 1
ATOM 2595 C C . TYR A 1 317 ? 9.247 -12.0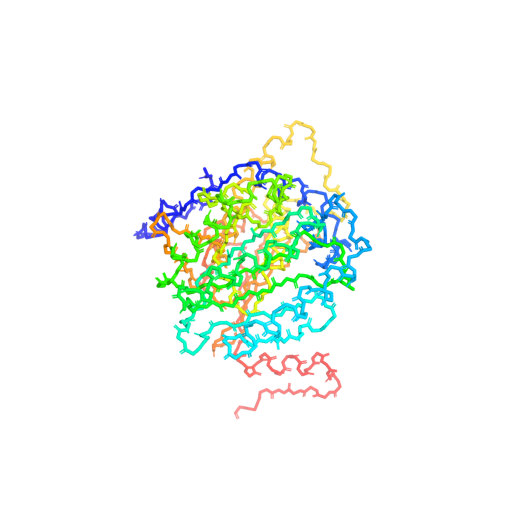02 -12.427 1.00 77.25 317 TYR A C 1
ATOM 2597 O O . TYR A 1 317 ? 9.341 -12.320 -11.242 1.00 77.25 317 TYR A O 1
ATOM 2605 N N . SER A 1 318 ? 10.185 -12.314 -13.319 1.00 71.94 318 SER A N 1
ATOM 2606 C CA . SER A 1 318 ? 11.412 -13.032 -12.988 1.00 71.94 318 SER A CA 1
ATOM 2607 C C . SER A 1 318 ? 12.499 -12.652 -13.974 1.00 71.94 318 SER A C 1
ATOM 2609 O O . SER A 1 318 ? 12.321 -12.832 -15.178 1.00 71.94 318 SER A O 1
ATOM 2611 N N . VAL A 1 319 ? 13.637 -12.184 -13.472 1.00 67.00 319 VAL A N 1
ATOM 2612 C CA . VAL A 1 319 ? 14.739 -11.795 -14.347 1.00 67.00 319 VAL A CA 1
ATOM 2613 C C . VAL A 1 319 ? 15.599 -13.014 -14.672 1.00 67.00 319 VAL A C 1
ATOM 2615 O O . VAL A 1 319 ? 16.123 -13.670 -13.771 1.00 67.00 319 VAL A O 1
ATOM 2618 N N . SER A 1 320 ? 15.700 -13.358 -15.956 1.00 67.69 320 SER A N 1
ATOM 2619 C CA . SER A 1 320 ? 16.512 -14.477 -16.435 1.00 67.69 320 SER A CA 1
ATOM 2620 C C . SER A 1 320 ? 17.948 -14.040 -16.702 1.00 67.69 320 SER A C 1
ATOM 2622 O O . SER A 1 320 ? 18.194 -13.131 -17.487 1.00 67.69 320 SER A O 1
ATOM 2624 N N . PHE A 1 321 ? 18.907 -14.769 -16.131 1.00 68.31 321 PHE A N 1
ATOM 2625 C CA . PHE A 1 321 ? 20.344 -14.588 -16.377 1.00 68.31 321 PHE A CA 1
ATOM 2626 C C . PHE A 1 321 ? 20.819 -15.120 -17.739 1.00 68.31 321 PHE A C 1
ATOM 2628 O O . PHE A 1 321 ? 22.009 -15.077 -18.046 1.00 68.31 321 PHE A O 1
ATOM 2635 N N . LYS A 1 322 ? 19.917 -15.667 -18.562 1.00 77.38 322 LYS A N 1
ATOM 2636 C CA . LYS A 1 322 ? 20.268 -16.121 -19.911 1.00 77.38 322 LYS A CA 1
ATOM 2637 C C . LYS A 1 322 ? 20.441 -14.920 -20.835 1.00 77.38 322 LYS A C 1
ATOM 2639 O O . LYS A 1 322 ? 19.632 -13.994 -20.796 1.00 77.38 322 LYS A O 1
ATOM 2644 N N . LYS A 1 323 ? 21.449 -14.993 -21.711 1.00 81.25 323 LYS A N 1
ATOM 2645 C CA . LYS A 1 323 ? 21.684 -14.004 -22.769 1.00 81.25 323 LYS A CA 1
ATOM 2646 C C . LYS A 1 323 ? 20.441 -13.880 -23.654 1.00 81.25 323 LYS A C 1
ATOM 2648 O O . LYS A 1 323 ? 19.936 -14.888 -24.146 1.00 81.25 323 LYS A O 1
ATOM 2653 N N . GLN A 1 324 ? 19.976 -12.653 -23.842 1.00 86.56 324 GLN A N 1
ATOM 2654 C CA . GLN A 1 324 ? 18.791 -12.297 -24.621 1.00 86.56 324 GLN A CA 1
ATOM 2655 C C . GLN A 1 324 ? 19.127 -11.090 -25.500 1.00 86.56 324 GLN A C 1
ATOM 2657 O O . GLN A 1 324 ? 19.987 -10.286 -25.137 1.00 86.56 324 GLN A O 1
ATOM 2662 N N . LEU A 1 325 ? 18.500 -10.994 -26.673 1.00 90.19 325 LEU A N 1
ATOM 2663 C CA . LEU A 1 325 ? 18.637 -9.812 -27.526 1.00 90.19 325 LEU A CA 1
ATOM 2664 C C . LEU A 1 325 ? 18.039 -8.594 -26.810 1.00 90.19 325 LEU A C 1
ATOM 2666 O O . LEU A 1 325 ? 17.080 -8.732 -26.056 1.00 90.19 325 LEU A O 1
ATOM 2670 N N . GLY A 1 326 ? 18.653 -7.424 -26.997 1.00 91.38 326 GLY A N 1
ATOM 2671 C CA . GLY A 1 326 ? 18.217 -6.177 -26.360 1.00 91.38 326 GLY A CA 1
ATOM 2672 C C . GLY A 1 326 ? 18.409 -6.110 -24.838 1.00 91.38 326 GLY A C 1
ATOM 2673 O O . GLY A 1 326 ? 17.842 -5.221 -24.207 1.00 91.38 326 GLY A O 1
ATOM 2674 N N . VAL A 1 327 ? 19.176 -7.028 -24.226 1.00 93.56 327 VAL A N 1
ATOM 2675 C CA . VAL A 1 327 ? 19.472 -7.012 -22.781 1.00 93.56 327 VAL A CA 1
ATOM 2676 C C . VAL A 1 327 ? 20.966 -7.151 -22.519 1.00 93.56 327 VAL A C 1
ATOM 2678 O O . VAL A 1 327 ? 21.591 -8.154 -22.870 1.00 93.56 327 VAL A O 1
ATOM 2681 N N . ASN A 1 328 ? 21.521 -6.176 -21.804 1.00 92.75 328 ASN A N 1
ATOM 2682 C CA . ASN A 1 328 ? 22.874 -6.224 -21.265 1.00 92.75 328 ASN A CA 1
ATOM 2683 C C . ASN A 1 328 ? 22.822 -6.579 -19.777 1.00 92.75 328 ASN A C 1
ATOM 2685 O O . ASN A 1 328 ? 22.182 -5.893 -18.983 1.00 92.75 328 ASN A O 1
ATOM 2689 N N . THR A 1 329 ? 23.498 -7.660 -19.394 1.00 91.19 329 THR A N 1
ATOM 2690 C CA . THR A 1 329 ? 23.507 -8.157 -18.014 1.00 91.19 329 THR A CA 1
ATOM 2691 C C . THR A 1 329 ? 24.849 -7.902 -17.350 1.00 91.19 329 THR A C 1
ATOM 2693 O O . THR A 1 329 ? 25.889 -8.241 -17.922 1.00 91.19 329 THR A O 1
ATOM 2696 N N . ARG A 1 330 ? 24.831 -7.407 -16.116 1.00 90.25 330 ARG A N 1
ATOM 2697 C CA . ARG A 1 3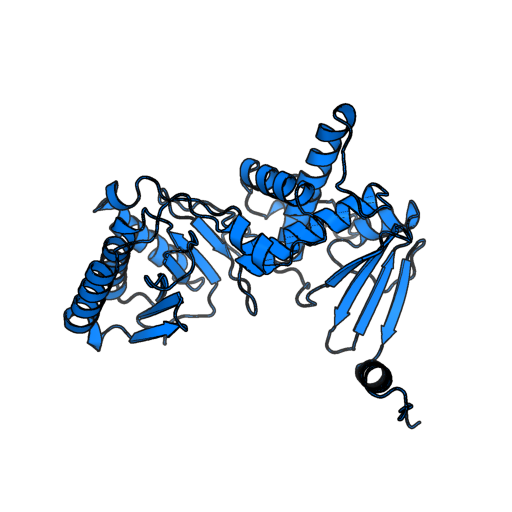30 ? 26.014 -7.246 -15.271 1.00 90.25 330 ARG A CA 1
ATOM 2698 C C . ARG A 1 330 ? 25.770 -7.911 -13.922 1.00 90.25 330 ARG A C 1
ATOM 2700 O O . ARG A 1 330 ? 24.747 -7.679 -13.289 1.00 90.25 330 ARG A O 1
ATOM 2707 N N . ASN A 1 331 ? 26.717 -8.738 -13.491 1.00 90.00 331 ASN A N 1
ATOM 2708 C CA . ASN A 1 331 ? 26.670 -9.428 -12.208 1.00 90.00 331 ASN A CA 1
ATOM 2709 C C . ASN A 1 331 ? 27.975 -9.158 -11.470 1.00 90.00 331 ASN A C 1
ATOM 2711 O O . ASN A 1 331 ? 29.043 -9.322 -12.057 1.00 90.00 331 ASN A O 1
ATOM 2715 N N . LEU A 1 332 ? 27.868 -8.745 -10.215 1.00 89.75 332 LEU A N 1
ATOM 2716 C CA . LEU A 1 332 ? 28.991 -8.547 -9.311 1.00 89.75 332 LEU A CA 1
ATOM 2717 C C . LEU A 1 332 ? 28.792 -9.469 -8.117 1.00 89.75 332 LEU A C 1
ATOM 2719 O O . LEU A 1 332 ? 27.710 -9.496 -7.531 1.00 89.75 332 LEU A O 1
ATOM 2723 N N . THR A 1 333 ? 29.835 -10.182 -7.723 1.00 91.25 333 THR A N 1
ATOM 2724 C CA . THR A 1 333 ? 29.893 -10.833 -6.413 1.00 91.25 333 THR A CA 1
ATOM 2725 C C . THR A 1 333 ? 29.800 -9.791 -5.294 1.00 91.25 333 THR A C 1
ATOM 2727 O O . THR A 1 333 ? 30.031 -8.597 -5.503 1.00 91.25 333 THR A O 1
ATOM 2730 N N . LEU A 1 334 ? 29.504 -10.231 -4.066 1.00 87.44 334 LEU A N 1
ATOM 2731 C CA . LEU A 1 334 ? 29.467 -9.338 -2.898 1.00 87.44 334 LEU A CA 1
ATOM 2732 C C . LEU A 1 334 ? 30.777 -8.553 -2.711 1.00 87.44 334 LEU A C 1
ATOM 2734 O O . LEU A 1 334 ? 30.735 -7.375 -2.364 1.00 87.44 334 LEU A O 1
ATOM 2738 N N . GLN A 1 335 ? 31.922 -9.190 -2.974 1.00 89.69 335 GLN A N 1
ATOM 2739 C CA . GLN A 1 335 ? 33.240 -8.571 -2.835 1.00 89.69 335 GLN A CA 1
ATOM 2740 C C . GLN A 1 335 ? 33.517 -7.544 -3.940 1.00 89.69 335 GLN A C 1
ATOM 2742 O O . GLN A 1 335 ? 34.031 -6.462 -3.661 1.00 89.69 335 GLN A O 1
ATOM 2747 N N . GLU A 1 336 ? 33.169 -7.859 -5.190 1.00 91.31 336 GLU A N 1
ATOM 2748 C CA . GLU A 1 336 ? 33.296 -6.919 -6.310 1.00 91.31 336 GLU A CA 1
ATOM 2749 C C . GLU A 1 336 ? 32.422 -5.683 -6.091 1.00 91.31 336 GLU A C 1
ATOM 2751 O O . GLU A 1 336 ? 32.885 -4.558 -6.272 1.00 91.31 336 GLU A O 1
ATOM 2756 N N . GLU A 1 337 ? 31.187 -5.881 -5.623 1.00 86.94 337 GLU A N 1
ATOM 2757 C CA . GLU A 1 337 ? 30.286 -4.782 -5.292 1.00 86.94 337 GLU A CA 1
ATOM 2758 C C . GLU A 1 337 ? 30.850 -3.900 -4.164 1.00 86.94 337 GLU A C 1
ATOM 2760 O O . GLU A 1 337 ? 30.800 -2.672 -4.252 1.00 86.94 337 GLU A O 1
ATOM 2765 N N . GLU A 1 338 ? 31.402 -4.499 -3.105 1.00 86.94 338 GLU A N 1
ATOM 2766 C CA . GLU A 1 338 ? 32.007 -3.753 -1.997 1.00 86.94 338 GLU A CA 1
ATOM 2767 C C . GLU A 1 338 ? 33.188 -2.896 -2.469 1.00 86.94 338 GLU A C 1
ATOM 2769 O O . GLU A 1 338 ? 33.290 -1.721 -2.104 1.00 86.94 338 GLU A O 1
ATOM 2774 N N . ILE A 1 339 ? 34.046 -3.453 -3.328 1.00 88.62 339 ILE A N 1
ATOM 2775 C CA . ILE A 1 339 ? 35.180 -2.734 -3.916 1.00 88.62 339 ILE A CA 1
ATOM 2776 C C . ILE A 1 339 ? 34.696 -1.575 -4.787 1.00 88.62 339 ILE A C 1
ATOM 2778 O O . ILE A 1 339 ? 35.229 -0.470 -4.681 1.00 88.62 339 ILE A O 1
ATOM 2782 N N . GLU A 1 340 ? 33.682 -1.787 -5.625 1.00 88.31 340 GLU A N 1
ATOM 2783 C CA . GLU A 1 340 ? 33.138 -0.721 -6.466 1.00 88.31 340 GLU A CA 1
ATOM 2784 C C . GLU A 1 340 ? 32.514 0.407 -5.644 1.00 88.31 340 GLU A C 1
ATOM 2786 O O . GLU A 1 340 ? 32.805 1.578 -5.901 1.00 88.31 340 GLU A O 1
ATOM 2791 N N . ARG A 1 341 ? 31.719 0.079 -4.618 1.00 85.25 341 ARG A N 1
ATOM 2792 C CA . ARG A 1 341 ? 31.150 1.086 -3.710 1.00 85.25 341 ARG A CA 1
ATOM 2793 C C . ARG A 1 341 ? 32.245 1.855 -2.976 1.00 85.25 341 ARG A C 1
ATOM 2795 O O . ARG A 1 341 ? 32.159 3.077 -2.879 1.00 85.25 341 ARG A O 1
ATOM 2802 N N . TYR A 1 342 ? 33.283 1.166 -2.498 1.00 87.44 342 TYR A N 1
ATOM 2803 C CA . TYR A 1 342 ? 34.429 1.811 -1.857 1.00 87.44 342 TYR A CA 1
ATOM 2804 C C . TYR A 1 342 ? 35.129 2.773 -2.818 1.00 87.44 342 TYR A C 1
ATOM 2806 O O . TYR A 1 342 ? 35.365 3.923 -2.471 1.00 87.44 342 TYR A O 1
ATOM 2814 N N . ASN A 1 343 ? 35.410 2.334 -4.043 1.00 89.38 343 ASN A N 1
ATOM 2815 C CA . ASN A 1 343 ? 36.108 3.144 -5.039 1.00 89.38 343 ASN A CA 1
ATOM 2816 C C . ASN A 1 343 ? 35.275 4.341 -5.520 1.00 89.38 343 ASN A C 1
ATOM 2818 O O . ASN A 1 343 ? 35.850 5.362 -5.890 1.00 89.38 343 ASN A O 1
ATOM 2822 N N . ALA A 1 344 ? 33.944 4.235 -5.506 1.00 87.94 344 ALA A N 1
ATOM 2823 C CA . ALA A 1 344 ? 33.051 5.356 -5.785 1.00 87.94 344 ALA A CA 1
ATOM 2824 C C . ALA A 1 344 ? 33.079 6.415 -4.666 1.00 87.94 344 ALA A C 1
ATOM 2826 O O . ALA A 1 344 ? 33.036 7.608 -4.958 1.00 87.94 344 ALA A O 1
ATOM 2827 N N . LEU A 1 345 ? 33.178 5.992 -3.400 1.00 87.88 345 LEU A N 1
ATOM 2828 C CA . LEU A 1 345 ? 33.242 6.890 -2.237 1.00 87.88 345 LEU A CA 1
ATOM 2829 C C . LEU A 1 345 ? 34.649 7.460 -1.995 1.00 87.88 345 LEU A C 1
ATOM 2831 O O . LEU A 1 345 ? 34.785 8.597 -1.549 1.00 87.88 345 LEU A O 1
ATOM 2835 N N . TYR A 1 346 ? 35.687 6.686 -2.311 1.00 86.25 346 TYR A N 1
ATOM 2836 C CA . TYR A 1 346 ? 37.097 7.007 -2.078 1.00 86.25 346 TYR A CA 1
ATOM 2837 C C . TYR A 1 346 ? 37.917 6.847 -3.370 1.00 86.25 346 TYR A C 1
ATOM 2839 O O . TYR A 1 346 ? 38.782 5.971 -3.469 1.00 86.25 346 TYR A O 1
ATOM 2847 N N . PRO A 1 347 ? 37.681 7.690 -4.390 1.00 80.50 347 PRO A N 1
ATOM 2848 C CA . PRO A 1 347 ? 38.305 7.536 -5.705 1.00 80.50 347 PRO A CA 1
ATOM 2849 C C . PRO A 1 347 ? 39.839 7.662 -5.691 1.00 80.50 347 PRO A C 1
ATOM 2851 O O . PRO A 1 347 ? 40.497 7.158 -6.603 1.00 80.50 347 PRO A O 1
ATOM 2854 N N . SER A 1 348 ? 40.417 8.289 -4.660 1.00 82.75 348 SER A N 1
ATOM 2855 C CA . SER A 1 348 ? 41.867 8.410 -4.443 1.00 82.75 348 SER A CA 1
ATOM 2856 C C . SER A 1 348 ? 42.521 7.175 -3.810 1.00 82.75 348 SER A C 1
ATOM 2858 O O . SER A 1 348 ? 43.744 7.072 -3.825 1.00 82.75 348 SER A O 1
ATOM 2860 N N . GLU A 1 349 ? 41.742 6.232 -3.274 1.00 80.31 349 GLU A N 1
ATOM 2861 C CA . GLU A 1 349 ? 42.228 5.072 -2.509 1.00 80.31 349 GLU A CA 1
ATOM 2862 C C . GLU A 1 349 ? 41.805 3.746 -3.153 1.00 80.31 349 GLU A C 1
ATOM 2864 O O . GLU A 1 349 ? 41.356 2.822 -2.474 1.00 80.31 349 GLU A O 1
ATOM 2869 N N . LYS A 1 350 ? 41.898 3.649 -4.486 1.00 74.75 350 LYS A N 1
ATOM 2870 C CA . LYS A 1 350 ? 41.348 2.508 -5.230 1.00 74.75 350 LYS A CA 1
ATOM 2871 C C . LYS A 1 350 ? 41.787 1.158 -4.653 1.00 74.75 350 LYS A C 1
ATOM 2873 O O . LYS A 1 350 ? 42.965 0.802 -4.687 1.00 74.75 350 LYS A O 1
ATOM 2878 N N . LYS A 1 351 ? 40.810 0.374 -4.203 1.00 78.81 351 LYS A N 1
ATOM 2879 C CA . LYS A 1 351 ? 40.963 -1.039 -3.862 1.00 78.81 351 LYS A CA 1
ATOM 2880 C C . LYS A 1 351 ? 40.803 -1.898 -5.113 1.00 78.81 351 LYS A C 1
ATOM 2882 O O . LYS A 1 351 ? 40.009 -1.585 -6.002 1.00 78.81 351 LYS A O 1
ATOM 2887 N N . SER A 1 352 ? 41.538 -3.003 -5.157 1.00 79.12 352 SER A N 1
ATOM 2888 C CA . SER A 1 352 ? 41.398 -4.072 -6.146 1.00 79.12 352 SER A CA 1
ATOM 2889 C C . SER A 1 352 ? 41.260 -5.423 -5.443 1.00 79.12 352 SER A C 1
ATOM 2891 O O . SER A 1 352 ? 41.624 -5.566 -4.271 1.00 79.12 352 SER A O 1
ATOM 2893 N N . LEU A 1 353 ? 40.720 -6.416 -6.154 1.00 68.62 353 LEU A N 1
ATOM 2894 C CA . LEU A 1 353 ? 40.684 -7.795 -5.673 1.00 68.62 353 LEU A CA 1
ATOM 2895 C C . LEU A 1 353 ? 42.124 -8.278 -5.432 1.00 68.62 353 LEU A C 1
ATOM 2897 O O . LEU A 1 353 ? 42.982 -8.141 -6.304 1.00 68.62 353 LEU A O 1
ATOM 2901 N N . LYS A 1 354 ? 42.395 -8.829 -4.245 1.00 62.78 354 LYS A N 1
ATOM 2902 C CA . LYS A 1 354 ? 43.633 -9.576 -3.994 1.00 62.78 354 LYS A CA 1
ATOM 2903 C C . LYS A 1 354 ? 43.413 -10.999 -4.504 1.00 62.78 354 LYS A C 1
ATOM 2905 O O . LYS A 1 354 ? 42.501 -11.660 -4.017 1.00 62.78 354 LYS A O 1
ATOM 2910 N N . HIS A 1 355 ? 44.193 -11.395 -5.507 1.00 47.00 355 HIS A N 1
ATOM 2911 C CA . HIS A 1 355 ? 44.154 -12.729 -6.107 1.00 47.00 355 HIS A CA 1
ATOM 2912 C C . HIS A 1 355 ? 44.722 -13.804 -5.187 1.00 47.00 355 HIS A C 1
ATOM 2914 O O . HIS A 1 355 ? 45.715 -13.502 -4.482 1.00 47.00 355 HIS A O 1
#

Mean predicted aligned error: 7.07 Å

Sequence (355 aa):
MEIFRMDTPNGTFNNAIRMTKPIDDSLILQAAQLAFEYNIDFDLDTLRDEIYKTKYDFSNLERSQLELEQVLQSRFGSNIKMENQHQEYKWVKINTNKIGSIHDRFYIAPNPKNMHKIALGLVEEFTSQNLPVMFKYQLTTSENHCDRIIIYSDKEHNKQVEDAIKSVYDKNHELFTGCERSMAWIYDTSVPGVYTTPEKPGTSYGNAFANVVVDAYKTFCYLYGVSTMSTISIPEQEKEEAYQWMKAIIPSLLFRNSMLEAKDGGRIRINSDKNIKMVYDYDTGKLKQSFRDDNGYHEFLFDSTEDGKEALLRNFYSVSFKKQLGVNTRNLTLQEEEIERYNALYPSEKKSLKH

Solvent-accessible surface area (backbone atoms only — not comparable to full-atom values): 19580 Å² total; per-residue (Å²): 136,56,52,77,73,62,90,54,100,76,53,61,65,63,49,55,62,71,38,41,46,85,65,57,65,69,46,48,51,52,47,40,51,51,27,61,67,55,53,91,84,60,51,68,64,63,49,30,49,63,44,28,56,48,93,67,79,71,70,93,44,60,68,55,50,52,54,42,53,52,49,46,51,74,77,37,48,92,66,43,49,76,45,72,50,82,65,39,28,38,36,44,37,23,52,61,91,70,45,61,71,67,40,33,35,40,40,38,17,36,45,64,92,32,41,54,60,53,52,49,42,48,51,54,44,38,59,77,67,65,42,44,34,38,32,34,36,57,35,71,75,33,79,72,51,39,77,36,28,40,36,43,24,18,72,89,46,37,66,61,52,52,51,40,53,37,53,42,38,77,76,40,57,75,47,40,56,76,28,53,78,43,65,72,50,57,32,79,53,96,40,84,47,32,29,31,42,51,52,49,88,98,54,57,64,54,59,54,45,38,50,39,34,54,50,33,37,44,50,47,32,47,72,73,64,54,53,61,96,62,80,76,76,66,53,82,90,47,39,64,60,54,50,53,50,36,47,21,42,43,54,35,42,36,46,39,70,31,54,40,42,25,70,87,73,44,78,42,75,53,102,40,88,39,64,72,45,75,48,65,40,37,88,73,32,29,40,34,42,34,34,54,57,99,74,18,41,41,37,40,37,27,39,70,44,71,52,9,46,52,47,46,56,66,27,66,79,53,83,68,91,66,92,50,66,40,50,50,76,48,77,34,43,56,66,56,47,51,39,50,54,47,28,72,76,37,68,92,66,68,65,73,88,84,130